Protein AF-A0A8H8P3H0-F1 (afdb_monomer)

Structure (mmCIF, N/CA/C/O backbone):
data_AF-A0A8H8P3H0-F1
#
_entry.id   AF-A0A8H8P3H0-F1
#
loop_
_atom_site.group_PDB
_atom_site.id
_atom_site.type_symbol
_atom_site.label_atom_id
_atom_site.label_alt_id
_atom_site.label_comp_id
_atom_site.label_asym_id
_atom_site.label_entity_id
_atom_site.label_seq_id
_atom_site.pdbx_PDB_ins_code
_atom_site.Cartn_x
_atom_site.Cartn_y
_atom_site.Cartn_z
_atom_site.occupancy
_atom_site.B_iso_or_equiv
_atom_site.auth_seq_id
_atom_site.auth_comp_id
_atom_site.auth_asym_id
_atom_site.auth_atom_id
_atom_site.pdbx_PDB_model_num
ATOM 1 N N . MET A 1 1 ? -19.893 22.336 10.033 1.00 22.44 1 MET A N 1
ATOM 2 C CA . MET A 1 1 ? -19.769 22.029 8.591 1.00 22.44 1 MET A CA 1
ATOM 3 C C . MET A 1 1 ? -18.284 22.068 8.240 1.00 22.44 1 MET A C 1
ATOM 5 O O . MET A 1 1 ? -17.718 23.148 8.145 1.00 22.44 1 MET A O 1
ATOM 9 N N . PHE A 1 2 ? -17.611 20.915 8.215 1.00 26.50 2 PHE A N 1
ATOM 10 C CA . PHE A 1 2 ? -16.165 20.850 7.971 1.00 26.50 2 PHE A CA 1
ATOM 11 C C . PHE A 1 2 ? -15.901 20.843 6.466 1.00 26.50 2 PHE A C 1
ATOM 13 O O . PHE A 1 2 ? -16.478 20.042 5.735 1.00 26.50 2 PHE A O 1
ATOM 20 N N . THR A 1 3 ? -15.059 21.759 5.995 1.00 20.19 3 THR A N 1
ATOM 21 C CA . THR A 1 3 ? -14.706 21.875 4.581 1.00 20.19 3 THR A CA 1
ATOM 22 C C . THR A 1 3 ? -13.539 20.945 4.261 1.00 20.19 3 THR A C 1
ATOM 24 O O . THR A 1 3 ? -12.380 21.210 4.584 1.00 20.19 3 THR A O 1
ATOM 27 N N . TRP A 1 4 ? -13.844 19.827 3.606 1.00 29.47 4 TRP A N 1
ATOM 28 C CA . TRP A 1 4 ? -12.844 18.966 2.985 1.00 29.47 4 TRP A CA 1
ATOM 29 C C . TRP A 1 4 ? -12.226 19.719 1.802 1.00 29.47 4 TRP A C 1
ATOM 31 O O . TRP A 1 4 ? -12.903 20.005 0.817 1.00 29.47 4 TRP A O 1
ATOM 41 N N . ARG A 1 5 ? -10.940 20.085 1.876 1.00 22.70 5 ARG A N 1
ATOM 42 C CA . ARG A 1 5 ? -10.245 20.595 0.686 1.00 22.70 5 ARG A CA 1
ATOM 43 C C . ARG A 1 5 ? -9.915 19.419 -0.222 1.00 22.70 5 ARG A C 1
ATOM 45 O O . ARG A 1 5 ? -8.970 18.681 0.045 1.00 22.70 5 ARG A O 1
ATOM 52 N N . GLN A 1 6 ? -10.641 19.304 -1.329 1.00 27.77 6 GLN A N 1
ATOM 53 C CA . GLN A 1 6 ? -10.188 18.555 -2.493 1.00 27.77 6 GLN A CA 1
ATOM 54 C C . GLN A 1 6 ? -8.904 19.226 -2.998 1.00 27.77 6 GLN A C 1
ATOM 56 O O . GLN A 1 6 ? -8.935 20.263 -3.657 1.00 27.77 6 GLN A O 1
ATOM 61 N N . LYS A 1 7 ? -7.741 18.680 -2.638 1.00 24.42 7 LYS A N 1
ATOM 62 C CA . LYS A 1 7 ? -6.512 19.007 -3.356 1.00 24.42 7 LYS A CA 1
ATOM 63 C C . LYS A 1 7 ? -6.519 18.175 -4.630 1.00 24.42 7 LYS A C 1
ATOM 65 O O . LYS A 1 7 ? -6.178 16.996 -4.601 1.00 24.42 7 LYS A O 1
ATOM 70 N N . GLU A 1 8 ? -6.886 18.791 -5.751 1.00 23.91 8 GLU A N 1
ATOM 71 C CA . GLU A 1 8 ? -6.326 18.354 -7.026 1.00 23.91 8 GLU A CA 1
ATOM 72 C C . GLU A 1 8 ? -4.804 18.406 -6.883 1.00 23.91 8 GLU A C 1
ATOM 74 O O . GLU A 1 8 ? -4.224 19.448 -6.562 1.00 23.91 8 GLU A O 1
ATOM 79 N N . TYR A 1 9 ? -4.147 17.265 -7.063 1.00 29.33 9 TYR A N 1
ATOM 80 C CA . TYR A 1 9 ? -2.696 17.207 -7.110 1.00 29.33 9 TYR A CA 1
ATOM 81 C C . TYR A 1 9 ? -2.210 17.918 -8.380 1.00 29.33 9 TYR A C 1
ATOM 83 O O . TYR A 1 9 ? -1.952 17.293 -9.404 1.00 29.33 9 TYR A O 1
ATOM 91 N N . ARG A 1 10 ? -2.034 19.240 -8.312 1.00 23.86 10 ARG A N 1
ATOM 92 C CA . ARG A 1 10 ? -1.078 19.937 -9.173 1.00 23.86 10 ARG A CA 1
ATOM 93 C C . ARG A 1 10 ? 0.288 19.793 -8.522 1.00 23.86 10 ARG A C 1
ATOM 95 O O . ARG A 1 10 ? 0.616 20.499 -7.572 1.00 23.86 10 ARG A O 1
ATOM 102 N N . PHE A 1 11 ? 1.064 18.824 -8.996 1.00 26.72 11 PHE A N 1
ATOM 103 C CA . PHE A 1 11 ? 2.478 18.738 -8.656 1.00 26.72 11 PHE A CA 1
ATOM 104 C C . PHE A 1 11 ? 3.147 20.024 -9.167 1.00 26.72 11 PHE A C 1
ATOM 106 O O . PHE A 1 11 ? 3.201 20.260 -10.375 1.00 26.72 11 PHE A O 1
ATOM 113 N N . TYR A 1 12 ? 3.578 20.893 -8.251 1.00 25.39 12 TYR A N 1
ATOM 114 C CA . TYR A 1 12 ? 4.357 22.076 -8.599 1.00 25.39 12 TYR A CA 1
ATOM 115 C C . TYR A 1 12 ? 5.725 21.646 -9.141 1.00 25.39 12 TYR A C 1
ATOM 117 O O . TYR A 1 12 ? 6.375 20.733 -8.632 1.00 25.39 12 TYR A O 1
ATOM 125 N N . GLN A 1 13 ? 6.122 22.330 -10.205 1.00 26.75 13 GLN A N 1
ATOM 126 C CA . GLN A 1 13 ? 7.312 22.162 -11.030 1.00 26.75 13 GLN A CA 1
ATOM 127 C C . GLN A 1 13 ? 8.642 22.459 -10.294 1.00 26.75 13 GLN A C 1
ATOM 129 O O . GLN A 1 13 ? 9.381 23.336 -10.727 1.00 26.75 13 GLN A O 1
ATOM 134 N N . SER A 1 14 ? 8.993 21.776 -9.198 1.00 25.92 14 SER A N 1
ATOM 135 C CA . SER A 1 14 ? 10.294 22.019 -8.528 1.00 25.92 14 SER A CA 1
ATOM 136 C C . SER A 1 14 ? 11.359 20.936 -8.727 1.00 25.92 14 SER A C 1
ATOM 138 O O . SER A 1 14 ? 12.481 21.090 -8.253 1.00 25.92 14 SER A O 1
ATOM 140 N N . LEU A 1 15 ? 11.073 19.879 -9.491 1.00 32.34 15 LEU A N 1
ATOM 141 C CA . LEU A 1 15 ? 12.110 18.978 -9.998 1.00 32.34 15 LEU A CA 1
ATOM 142 C C . LEU A 1 15 ? 12.429 19.384 -11.436 1.00 32.34 15 LEU A C 1
ATOM 144 O O . LEU A 1 15 ? 11.715 19.001 -12.363 1.00 32.34 15 LEU A O 1
ATOM 148 N N . GLY A 1 16 ? 13.507 20.153 -11.615 1.00 26.97 16 GLY A N 1
ATOM 149 C CA . GLY A 1 16 ? 14.032 20.647 -12.899 1.00 26.97 16 GLY A CA 1
ATOM 150 C C . GLY A 1 16 ? 14.436 19.575 -13.928 1.00 26.97 16 GLY A C 1
ATOM 151 O O . GLY A 1 16 ? 15.183 19.877 -14.848 1.00 26.97 16 GLY A O 1
ATOM 152 N N . GLY A 1 17 ? 13.947 18.338 -13.792 1.00 29.78 17 GLY A N 1
ATOM 153 C CA . GLY A 1 17 ? 14.076 17.248 -14.762 1.00 29.78 17 GLY A CA 1
ATOM 154 C C . GLY A 1 17 ? 12.745 16.605 -15.187 1.00 29.78 17 GLY A C 1
ATOM 155 O O . GLY A 1 17 ? 12.757 15.702 -16.014 1.00 29.78 17 GLY A O 1
ATOM 156 N N . MET A 1 18 ? 11.588 17.038 -14.660 1.00 32.81 18 MET A N 1
ATOM 157 C CA . MET A 1 18 ? 10.274 16.449 -15.005 1.00 32.81 18 MET A CA 1
ATOM 158 C C . MET A 1 18 ? 9.513 17.192 -16.119 1.00 32.81 18 MET A C 1
ATOM 160 O O . MET A 1 18 ? 8.400 16.794 -16.470 1.00 32.81 18 MET A O 1
ATOM 164 N N . SER A 1 19 ? 10.093 18.241 -16.711 1.00 33.38 19 SER A N 1
ATOM 165 C CA . SER A 1 19 ? 9.508 18.946 -17.865 1.00 33.38 19 SER A CA 1
ATOM 166 C C . SER A 1 19 ? 9.434 18.082 -19.134 1.00 33.38 19 SER A C 1
ATOM 168 O O . SER A 1 19 ? 8.693 18.425 -20.049 1.00 33.38 19 SER A O 1
ATOM 170 N N . ALA A 1 20 ? 10.142 16.947 -19.172 1.00 36.88 20 ALA A N 1
ATOM 171 C CA . ALA A 1 20 ? 10.220 16.051 -20.326 1.00 36.88 20 ALA A CA 1
ATOM 172 C C . ALA A 1 20 ? 9.143 14.944 -20.372 1.00 36.88 20 ALA A C 1
ATOM 174 O O . ALA A 1 20 ? 9.056 14.225 -21.363 1.00 36.88 20 ALA A O 1
ATOM 175 N N . ILE A 1 21 ? 8.316 14.779 -19.330 1.00 39.56 21 ILE A N 1
ATOM 176 C CA . ILE A 1 21 ? 7.288 13.722 -19.296 1.00 39.56 21 ILE A CA 1
ATOM 177 C C . ILE A 1 21 ? 5.948 14.306 -19.752 1.00 39.56 21 ILE A C 1
ATOM 179 O O . ILE A 1 21 ? 5.408 15.223 -19.119 1.00 39.56 21 ILE A O 1
ATOM 183 N N . SER A 1 22 ? 5.398 13.772 -20.847 1.00 36.75 22 SER A N 1
ATOM 184 C CA . SER A 1 22 ? 4.120 14.228 -21.398 1.00 36.75 22 SER A CA 1
ATOM 185 C C . SER A 1 22 ? 2.971 14.034 -20.387 1.00 36.75 22 SER A C 1
ATOM 187 O O . SER A 1 22 ? 3.012 13.118 -19.557 1.00 36.75 22 SER A O 1
ATOM 189 N N . PRO A 1 23 ? 1.906 14.859 -20.430 1.00 40.34 23 PRO A N 1
ATOM 190 C CA . PRO A 1 23 ? 0.723 14.667 -19.585 1.00 40.34 23 PRO A CA 1
ATOM 191 C C . PRO A 1 23 ? 0.115 13.258 -19.694 1.00 40.34 23 PRO A C 1
ATOM 193 O O . PRO A 1 23 ? -0.374 12.727 -18.704 1.00 40.34 23 PRO A O 1
ATOM 196 N N . GLN A 1 24 ? 0.204 12.637 -20.874 1.00 37.22 24 GLN A N 1
ATOM 197 C CA . GLN A 1 24 ? -0.270 11.276 -21.134 1.00 37.22 24 GLN A CA 1
ATOM 198 C C . GLN A 1 24 ? 0.570 10.224 -20.392 1.00 37.22 24 GLN A C 1
ATOM 200 O O . GLN A 1 24 ? 0.011 9.297 -19.814 1.00 37.22 24 GLN A O 1
ATOM 205 N N . MET A 1 25 ? 1.895 10.399 -20.321 1.00 37.72 25 MET A N 1
ATOM 206 C CA . MET A 1 25 ? 2.785 9.509 -19.562 1.00 37.72 25 MET A CA 1
ATOM 207 C C . MET A 1 25 ? 2.620 9.648 -18.042 1.00 37.72 25 MET A C 1
ATOM 209 O O . MET A 1 25 ? 2.796 8.668 -17.321 1.00 37.72 25 MET A O 1
ATOM 213 N N . ARG A 1 26 ? 2.223 10.827 -17.537 1.00 45.78 26 ARG A N 1
ATOM 214 C CA . ARG A 1 26 ? 1.930 11.014 -16.101 1.00 45.78 26 ARG A CA 1
ATOM 215 C C . ARG A 1 26 ? 0.779 10.130 -15.615 1.00 45.78 26 ARG A C 1
ATOM 217 O O . ARG A 1 26 ? 0.859 9.609 -14.509 1.00 45.78 26 ARG A O 1
ATOM 224 N N . ASN A 1 27 ? -0.228 9.899 -16.458 1.00 45.31 27 ASN A N 1
ATOM 225 C CA . ASN A 1 27 ? -1.361 9.024 -16.139 1.00 45.31 27 ASN A CA 1
ATOM 226 C C . ASN A 1 27 ? -1.003 7.525 -16.169 1.00 45.31 27 ASN A C 1
ATOM 228 O O . ASN A 1 27 ? -1.769 6.710 -15.666 1.00 45.31 27 ASN A O 1
ATOM 232 N N . LEU A 1 28 ? 0.152 7.154 -16.737 1.00 44.62 28 LEU A N 1
ATOM 233 C CA . LEU A 1 28 ? 0.642 5.769 -16.787 1.00 44.62 28 LEU A CA 1
ATOM 234 C C . LEU A 1 28 ? 1.540 5.416 -15.587 1.00 44.62 28 LEU A C 1
ATOM 236 O O . LEU A 1 28 ? 1.803 4.241 -15.332 1.00 44.62 28 LEU A O 1
ATOM 240 N N . MET A 1 29 ? 2.007 6.410 -14.822 1.00 53.50 29 MET A N 1
ATOM 241 C CA . MET A 1 29 ? 2.813 6.183 -13.623 1.00 53.50 29 MET A CA 1
ATOM 242 C C . MET A 1 29 ? 1.928 5.958 -12.395 1.00 53.50 29 MET A C 1
ATOM 244 O O . MET A 1 29 ? 1.327 6.888 -11.868 1.00 53.50 29 MET A O 1
ATOM 248 N N . SER A 1 30 ? 1.912 4.733 -11.869 1.00 56.62 30 SER A N 1
ATOM 249 C CA . SER A 1 30 ? 1.152 4.405 -10.652 1.00 56.62 30 SER A CA 1
ATOM 250 C C . SER A 1 30 ? 1.840 4.859 -9.359 1.00 56.62 30 SER A C 1
ATOM 252 O O . SER A 1 30 ? 1.172 5.125 -8.362 1.00 56.62 30 SER A O 1
ATOM 254 N N . MET A 1 31 ? 3.174 4.967 -9.360 1.00 51.59 31 MET A N 1
ATOM 255 C CA . MET A 1 31 ? 3.984 5.164 -8.150 1.00 51.59 31 MET A CA 1
ATOM 256 C C . MET A 1 31 ? 3.618 6.414 -7.319 1.00 51.59 31 MET A C 1
ATOM 258 O O . MET A 1 31 ? 3.502 6.276 -6.101 1.00 51.59 31 MET A O 1
ATOM 262 N N . PRO A 1 32 ? 3.372 7.608 -7.906 1.00 57.66 32 PRO A N 1
ATOM 263 C CA . PRO A 1 32 ? 3.040 8.813 -7.131 1.00 57.66 32 PRO A CA 1
ATOM 264 C C . PRO A 1 32 ? 1.714 8.724 -6.358 1.00 57.66 32 PRO A C 1
ATOM 266 O O . PRO A 1 32 ? 1.518 9.446 -5.379 1.00 57.66 32 PRO A O 1
ATOM 269 N N . TYR A 1 33 ? 0.809 7.840 -6.788 1.00 56.75 33 TYR A N 1
ATOM 270 C CA . TYR A 1 33 ? -0.520 7.663 -6.200 1.00 56.75 33 TYR A CA 1
ATOM 271 C C . TYR A 1 33 ? -0.547 6.616 -5.081 1.00 56.75 33 TYR A C 1
ATOM 273 O O . TYR A 1 33 ? -1.551 6.486 -4.382 1.00 56.75 33 TYR A O 1
ATOM 281 N N . LYS A 1 34 ? 0.550 5.875 -4.875 1.00 64.06 34 LYS A N 1
ATOM 282 C CA . LYS A 1 34 ? 0.613 4.828 -3.853 1.00 64.06 34 LYS A CA 1
ATOM 283 C C . LYS A 1 34 ? 0.730 5.419 -2.443 1.00 64.06 34 LYS A C 1
ATOM 285 O O . LYS A 1 34 ? 1.350 6.462 -2.209 1.00 64.06 34 LYS A O 1
ATOM 290 N N . GLY A 1 35 ? 0.155 4.708 -1.473 1.00 61.47 35 GLY A N 1
ATOM 291 C CA . GLY A 1 35 ? 0.510 4.875 -0.060 1.00 61.47 35 GLY A CA 1
ATOM 292 C C . GLY A 1 35 ? 1.803 4.179 0.324 1.00 61.47 35 GLY A C 1
ATOM 293 O O . GLY A 1 35 ? 2.546 4.712 1.137 1.00 61.47 35 GLY A O 1
ATOM 294 N N . ALA A 1 36 ? 2.057 3.044 -0.333 1.00 76.81 36 ALA A N 1
ATOM 295 C CA . ALA A 1 36 ? 3.227 2.182 -0.218 1.00 76.81 36 ALA A CA 1
ATOM 296 C C . ALA A 1 36 ? 3.588 1.823 1.233 1.00 76.81 36 ALA A C 1
ATOM 298 O O . ALA A 1 36 ? 4.583 2.284 1.789 1.00 76.81 36 ALA A O 1
ATOM 299 N N . HIS A 1 37 ? 2.761 0.965 1.824 1.00 81.06 37 HIS A N 1
ATOM 300 C CA . HIS A 1 37 ? 3.103 0.201 3.020 1.00 81.06 37 HIS A CA 1
ATOM 301 C C . HIS A 1 37 ? 3.410 -1.240 2.608 1.00 81.06 37 HIS A C 1
ATOM 303 O O . HIS A 1 37 ? 2.877 -1.700 1.598 1.00 81.06 37 HIS A O 1
ATOM 309 N N . HIS A 1 38 ? 4.305 -1.910 3.333 1.00 88.06 38 HIS A N 1
ATOM 310 C CA . HIS A 1 38 ? 4.645 -3.300 3.052 1.00 88.06 38 HIS A CA 1
ATOM 311 C C . HIS A 1 38 ? 3.690 -4.232 3.808 1.00 88.06 38 HIS A C 1
ATOM 313 O O . HIS A 1 38 ? 3.765 -4.335 5.032 1.00 88.06 38 HIS A O 1
ATOM 319 N N . VAL A 1 39 ? 2.792 -4.887 3.078 1.00 84.38 39 VAL A N 1
ATOM 320 C CA . VAL A 1 39 ? 1.904 -5.954 3.561 1.00 84.38 39 VAL A CA 1
ATOM 321 C C . VAL A 1 39 ? 1.788 -6.952 2.418 1.00 84.38 39 VAL A C 1
ATOM 323 O O . VAL A 1 39 ? 1.468 -6.548 1.296 1.00 84.38 39 VAL A O 1
ATOM 326 N N . SER A 1 40 ? 2.096 -8.222 2.678 1.00 84.06 40 SER A N 1
ATOM 327 C CA . SER A 1 40 ? 1.921 -9.261 1.666 1.00 84.06 40 SER A CA 1
ATOM 328 C C . SER A 1 40 ? 0.438 -9.593 1.535 1.00 84.06 40 SER A C 1
ATOM 330 O O . SER A 1 40 ? -0.244 -9.821 2.529 1.00 84.06 40 SER A O 1
ATOM 332 N N . LEU A 1 41 ? -0.049 -9.604 0.296 1.00 78.94 41 LEU A N 1
ATOM 333 C CA . LEU A 1 41 ? -1.394 -10.055 -0.079 1.00 78.94 41 LEU A CA 1
ATOM 334 C C . LEU A 1 41 ? -1.296 -11.187 -1.110 1.00 78.94 41 LEU A C 1
ATOM 336 O O . LEU A 1 41 ? -2.159 -11.341 -1.970 1.00 78.94 41 LEU A O 1
ATOM 340 N N . ALA A 1 42 ? -0.196 -11.942 -1.066 1.00 81.19 42 ALA A N 1
ATOM 341 C CA . ALA A 1 42 ? 0.120 -12.977 -2.041 1.00 81.19 42 ALA A CA 1
ATOM 342 C C . ALA A 1 42 ? -0.836 -14.183 -1.982 1.00 81.19 42 ALA A C 1
ATOM 344 O O . ALA A 1 42 ? -0.837 -14.996 -2.907 1.00 81.19 42 ALA A O 1
ATOM 345 N N . GLY A 1 43 ? -1.644 -14.312 -0.920 1.00 81.06 43 GLY A N 1
ATOM 346 C CA . GLY A 1 43 ? -2.471 -15.498 -0.690 1.00 81.06 43 GLY A CA 1
ATOM 347 C C . GLY A 1 43 ? -1.603 -16.750 -0.796 1.00 81.06 43 GLY A C 1
ATOM 348 O O . GLY A 1 43 ? -0.494 -16.757 -0.277 1.00 81.06 43 GLY A O 1
ATOM 349 N N . GLY A 1 44 ? -2.034 -17.753 -1.559 1.00 80.56 44 GLY A N 1
ATOM 350 C CA . GLY A 1 44 ? -1.254 -18.974 -1.798 1.00 80.56 44 GLY A CA 1
ATOM 351 C C . GLY A 1 44 ? -0.096 -18.874 -2.812 1.00 80.56 44 GLY A C 1
ATOM 352 O O . GLY A 1 44 ? 0.531 -19.896 -3.090 1.00 80.56 44 GLY A O 1
ATOM 353 N N . ASP A 1 45 ? 0.203 -17.708 -3.405 1.00 87.62 45 ASP A N 1
ATOM 354 C CA . ASP A 1 45 ? 1.319 -17.565 -4.359 1.00 87.62 45 ASP A CA 1
ATOM 355 C C . ASP A 1 45 ? 2.673 -17.545 -3.631 1.00 87.62 45 ASP A C 1
ATOM 357 O O . ASP A 1 45 ? 3.197 -16.501 -3.235 1.00 87.62 45 ASP A O 1
ATOM 361 N N . MET A 1 46 ? 3.282 -18.726 -3.512 1.00 88.44 46 MET A N 1
ATOM 362 C CA . MET A 1 46 ? 4.578 -18.919 -2.852 1.00 88.44 46 MET A CA 1
ATOM 363 C C . MET A 1 46 ? 5.720 -18.107 -3.480 1.00 88.44 46 MET A C 1
ATOM 365 O O . MET A 1 46 ? 6.669 -17.735 -2.787 1.00 88.44 46 MET A O 1
ATOM 369 N N . ARG A 1 47 ? 5.657 -17.820 -4.787 1.00 92.38 47 ARG A N 1
ATOM 370 C CA . ARG A 1 47 ? 6.688 -17.027 -5.467 1.00 92.38 47 ARG A CA 1
ATOM 371 C C . ARG A 1 47 ? 6.578 -15.566 -5.048 1.00 92.38 47 ARG A C 1
ATOM 373 O O . ARG A 1 47 ? 7.595 -14.955 -4.721 1.00 92.38 47 ARG A O 1
ATOM 380 N N . GLN A 1 48 ? 5.363 -15.017 -5.041 1.00 89.00 48 GLN A N 1
ATOM 381 C CA . GLN A 1 48 ? 5.125 -13.649 -4.584 1.00 89.00 48 GLN A CA 1
ATOM 382 C C . GLN A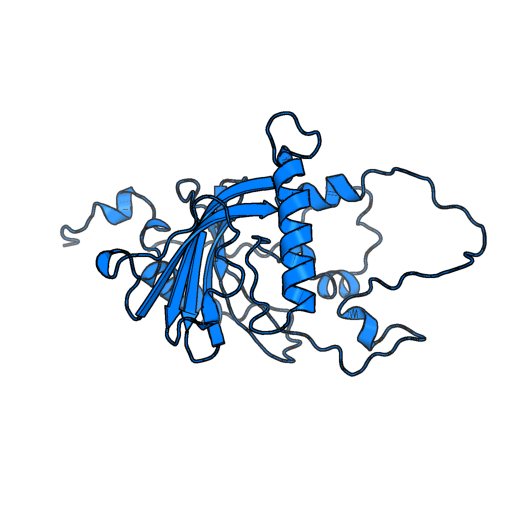 1 48 ? 5.433 -13.498 -3.090 1.00 89.00 48 GLN A C 1
ATOM 384 O O . GLN A 1 48 ? 6.129 -12.555 -2.726 1.00 89.00 48 GLN A O 1
ATOM 389 N N . GLN A 1 49 ? 5.041 -14.462 -2.250 1.00 88.31 49 GLN A N 1
ATOM 390 C CA . GLN A 1 49 ? 5.410 -14.477 -0.829 1.00 88.31 49 GLN A CA 1
ATOM 391 C C . GLN A 1 49 ? 6.932 -14.433 -0.619 1.00 88.31 49 GLN A C 1
ATOM 393 O O . GLN A 1 49 ? 7.425 -13.675 0.216 1.00 88.31 49 GLN A O 1
ATOM 398 N N . GLY A 1 50 ? 7.695 -15.223 -1.387 1.00 91.06 50 GLY A N 1
ATOM 399 C CA . GLY A 1 50 ? 9.157 -15.221 -1.317 1.00 91.06 50 GLY A CA 1
ATOM 400 C C . GLY A 1 50 ? 9.760 -13.858 -1.670 1.00 91.06 50 GLY A C 1
ATOM 401 O O . GLY A 1 50 ? 10.635 -13.365 -0.957 1.00 91.06 50 GLY A O 1
ATOM 402 N N . MET A 1 51 ? 9.256 -13.218 -2.731 1.00 93.25 51 MET A N 1
ATOM 403 C CA . MET A 1 51 ? 9.684 -11.869 -3.123 1.00 93.25 51 MET A CA 1
ATOM 404 C C . MET A 1 51 ? 9.304 -10.812 -2.082 1.00 93.25 51 MET A C 1
ATOM 406 O O . MET A 1 51 ? 10.123 -9.940 -1.784 1.00 93.25 51 MET A O 1
ATOM 410 N N . ASP A 1 52 ? 8.098 -10.886 -1.517 1.00 92.12 52 ASP A N 1
ATOM 411 C CA . ASP A 1 52 ? 7.628 -9.962 -0.482 1.00 92.12 52 ASP A CA 1
ATOM 412 C C . ASP A 1 52 ? 8.507 -10.067 0.767 1.00 92.12 52 ASP A C 1
ATOM 414 O O . ASP A 1 52 ? 9.024 -9.055 1.239 1.00 92.12 52 ASP A O 1
ATOM 418 N N . ARG A 1 53 ? 8.776 -11.291 1.239 1.00 91.31 53 ARG A N 1
ATOM 419 C CA . ARG A 1 53 ? 9.628 -11.543 2.407 1.00 91.31 53 ARG A CA 1
ATOM 420 C C . ARG A 1 53 ? 11.040 -10.998 2.222 1.00 91.31 53 ARG A C 1
ATOM 422 O O . ARG A 1 53 ? 11.561 -10.326 3.113 1.00 91.31 53 ARG A O 1
ATOM 429 N N . GLU A 1 54 ? 11.654 -11.260 1.072 1.00 94.19 54 GLU A N 1
ATOM 430 C CA . GLU A 1 54 ? 13.020 -10.803 0.814 1.00 94.19 54 GLU A CA 1
ATOM 431 C C . GLU A 1 54 ? 13.076 -9.279 0.646 1.00 94.19 54 GLU A C 1
ATOM 433 O O . GLU A 1 54 ? 13.964 -8.615 1.184 1.00 94.19 54 GLU A O 1
ATOM 438 N N . THR A 1 55 ? 12.063 -8.697 -0.006 1.00 94.06 55 THR A N 1
ATOM 439 C CA . THR A 1 55 ? 11.904 -7.240 -0.105 1.00 94.06 55 THR A CA 1
ATOM 440 C C . THR A 1 55 ? 11.754 -6.608 1.275 1.00 94.06 55 THR A C 1
ATOM 442 O O . THR A 1 55 ? 12.409 -5.602 1.560 1.00 94.06 55 THR A O 1
ATOM 445 N N . PHE A 1 56 ? 10.921 -7.190 2.143 1.00 94.81 56 PHE A N 1
ATOM 446 C CA . PHE A 1 56 ? 10.730 -6.710 3.506 1.00 94.81 56 PHE A CA 1
ATOM 447 C C . PHE A 1 56 ? 12.038 -6.727 4.281 1.00 94.81 56 PHE A C 1
ATOM 449 O O . PHE A 1 56 ? 12.399 -5.707 4.854 1.00 94.81 56 PHE A O 1
ATOM 456 N N . LYS A 1 57 ? 12.768 -7.847 4.255 1.00 95.00 57 LYS A N 1
ATOM 457 C CA . LYS A 1 57 ? 14.049 -7.995 4.950 1.00 95.00 57 LYS A CA 1
ATOM 458 C C . LYS A 1 57 ? 15.033 -6.892 4.554 1.00 95.00 57 LYS A C 1
ATOM 460 O O . LYS A 1 57 ? 15.513 -6.161 5.418 1.00 95.00 57 LYS A O 1
ATOM 465 N N . VAL A 1 58 ? 15.264 -6.715 3.250 1.00 95.62 58 VAL A N 1
ATOM 466 C CA . VAL A 1 58 ? 16.184 -5.689 2.732 1.00 95.62 58 VAL A CA 1
ATOM 467 C C . VAL A 1 58 ? 15.729 -4.289 3.142 1.00 95.62 58 VAL A C 1
ATOM 469 O O . VAL A 1 58 ? 16.516 -3.496 3.654 1.00 95.62 58 VAL A O 1
ATOM 472 N N . MET A 1 59 ? 14.453 -3.959 2.945 1.00 95.69 59 MET A N 1
ATOM 473 C CA . MET A 1 59 ? 13.952 -2.627 3.279 1.00 95.69 59 MET A CA 1
ATOM 474 C C . MET A 1 59 ? 13.902 -2.373 4.794 1.00 95.69 59 MET A C 1
ATOM 476 O O . MET A 1 59 ? 14.072 -1.233 5.231 1.00 95.69 59 MET A O 1
ATOM 480 N N . TRP A 1 60 ? 13.689 -3.411 5.604 1.00 96.19 60 TRP A N 1
ATOM 481 C CA . TRP A 1 60 ? 13.745 -3.326 7.057 1.00 96.19 60 TRP A CA 1
ATOM 482 C C . TRP A 1 60 ? 15.160 -2.964 7.502 1.00 96.19 60 TRP A C 1
ATOM 484 O O . TRP A 1 60 ? 15.319 -1.970 8.208 1.00 96.19 60 TRP A O 1
ATOM 494 N N . GLU A 1 61 ? 16.186 -3.656 7.005 1.00 96.44 61 GLU A N 1
ATOM 495 C CA . GLU A 1 61 ? 17.599 -3.318 7.245 1.00 96.44 61 GLU A CA 1
ATOM 496 C C . GLU A 1 61 ? 17.940 -1.892 6.769 1.00 96.44 61 GLU A C 1
ATOM 498 O O . GLU A 1 61 ? 18.576 -1.117 7.484 1.00 96.44 61 GLU A O 1
ATOM 503 N N . MET A 1 62 ? 17.448 -1.487 5.592 1.00 96.19 62 MET A N 1
ATOM 504 C CA . MET A 1 62 ? 17.614 -0.121 5.071 1.00 96.19 62 MET A CA 1
ATOM 505 C C . MET A 1 62 ? 16.924 0.959 5.922 1.00 96.19 62 MET A C 1
ATOM 507 O O . MET A 1 62 ? 17.253 2.141 5.805 1.00 96.19 62 MET A O 1
ATOM 511 N N . SER A 1 63 ? 15.951 0.574 6.747 1.00 96.12 63 SER A N 1
ATOM 512 C CA . SER A 1 63 ? 15.221 1.480 7.638 1.00 96.12 63 SER A CA 1
ATOM 513 C C . SER A 1 63 ? 15.833 1.611 9.035 1.00 96.12 63 SER A C 1
ATOM 515 O O . SER A 1 63 ? 15.293 2.368 9.840 1.00 96.12 63 SER A O 1
ATOM 517 N N . GLU A 1 64 ? 16.916 0.885 9.339 1.00 96.62 64 GLU A N 1
ATOM 518 C CA . GLU A 1 64 ? 17.609 0.994 10.628 1.00 96.62 64 GLU A CA 1
ATOM 519 C C . GLU A 1 64 ? 18.171 2.410 10.860 1.00 96.62 64 GLU A C 1
ATOM 521 O O . GLU A 1 64 ? 18.575 3.080 9.897 1.00 96.62 64 GLU A O 1
ATOM 526 N N . PRO A 1 65 ? 18.248 2.869 12.125 1.00 95.12 65 PRO A N 1
ATOM 527 C CA . PRO A 1 65 ? 18.869 4.142 12.464 1.00 95.12 65 PRO A CA 1
ATOM 528 C C . PRO A 1 65 ? 20.286 4.261 11.897 1.00 95.12 65 PRO A C 1
ATOM 530 O O . PRO A 1 65 ? 21.089 3.331 11.993 1.00 95.12 65 PRO A O 1
ATOM 533 N N . ASN A 1 66 ? 20.615 5.437 11.363 1.00 93.81 66 ASN A N 1
ATOM 534 C CA . ASN A 1 66 ? 21.895 5.773 10.729 1.00 93.81 66 ASN A CA 1
ATOM 535 C C . ASN A 1 66 ? 22.147 5.115 9.361 1.00 93.81 66 ASN A C 1
ATOM 537 O O . ASN A 1 66 ? 23.206 5.335 8.767 1.00 93.81 66 ASN A O 1
ATOM 541 N N . ASN A 1 67 ? 21.198 4.354 8.809 1.00 96.00 67 ASN A N 1
ATOM 542 C CA . ASN A 1 67 ? 21.307 3.895 7.428 1.00 96.00 67 ASN A CA 1
ATOM 543 C C . ASN A 1 67 ? 21.155 5.091 6.457 1.00 96.00 67 ASN A C 1
ATOM 545 O O . ASN A 1 67 ? 20.247 5.908 6.632 1.00 96.00 67 ASN A O 1
ATOM 549 N N . PRO A 1 68 ? 21.951 5.206 5.373 1.00 94.31 68 PRO A N 1
ATOM 550 C CA . PRO A 1 68 ? 21.782 6.276 4.380 1.00 94.31 68 PRO A CA 1
ATOM 551 C C . PRO A 1 68 ? 20.371 6.362 3.773 1.00 94.31 68 PRO A C 1
ATOM 553 O O . PRO A 1 68 ? 19.956 7.420 3.287 1.00 94.31 68 PRO A O 1
ATOM 556 N N . ALA A 1 69 ? 19.638 5.247 3.773 1.00 94.62 69 ALA A N 1
ATOM 557 C CA . ALA A 1 69 ? 18.277 5.150 3.276 1.00 94.62 69 ALA A CA 1
ATOM 558 C C . ALA A 1 69 ? 17.201 5.360 4.356 1.00 94.62 69 ALA A C 1
ATOM 560 O O . ALA A 1 69 ? 16.032 5.420 3.988 1.00 94.62 69 ALA A O 1
ATOM 561 N N . GLU A 1 70 ? 17.550 5.532 5.638 1.00 94.38 70 GLU A N 1
ATOM 562 C CA . GLU A 1 70 ? 16.614 5.556 6.780 1.00 94.38 70 GLU A CA 1
ATOM 563 C C . GLU A 1 70 ? 15.405 6.476 6.530 1.00 94.38 70 GLU A C 1
ATOM 565 O O . GLU A 1 70 ? 14.244 6.090 6.685 1.00 94.38 70 GLU A O 1
ATOM 570 N N . ARG A 1 71 ? 15.658 7.696 6.034 1.00 92.38 71 ARG A N 1
ATOM 571 C CA . ARG A 1 71 ? 14.620 8.705 5.733 1.00 92.38 71 ARG A CA 1
ATOM 572 C C . ARG A 1 71 ? 13.579 8.257 4.698 1.00 92.38 71 ARG A C 1
ATOM 574 O O . ARG A 1 71 ? 12.496 8.848 4.608 1.00 92.38 71 ARG A O 1
ATOM 581 N N . CYS A 1 72 ? 13.902 7.247 3.897 1.00 92.75 72 CYS A N 1
ATOM 582 C CA . CYS A 1 72 ? 13.017 6.676 2.891 1.00 92.75 72 CYS A CA 1
ATOM 583 C C . CYS A 1 72 ? 11.927 5.795 3.495 1.00 92.75 72 CYS A C 1
ATOM 585 O O . CYS A 1 72 ? 10.963 5.485 2.800 1.00 92.75 72 CYS A O 1
ATOM 587 N N . PHE A 1 73 ? 12.054 5.429 4.770 1.00 94.38 73 PHE A N 1
ATOM 588 C CA . PHE A 1 73 ? 11.163 4.490 5.429 1.00 94.38 73 PHE A CA 1
ATOM 589 C C . PHE A 1 73 ? 10.505 5.110 6.658 1.00 94.38 73 PHE A C 1
ATOM 591 O O . PHE A 1 73 ? 10.986 6.087 7.233 1.00 94.38 73 PHE A O 1
ATOM 598 N N . MET A 1 74 ? 9.376 4.552 7.070 1.00 94.00 74 MET A N 1
ATOM 599 C CA . MET A 1 74 ? 8.787 4.751 8.391 1.00 94.00 74 MET A CA 1
ATOM 600 C C . MET A 1 74 ? 8.461 3.385 8.966 1.00 94.00 74 MET A C 1
ATOM 602 O O . MET A 1 74 ? 7.625 2.697 8.384 1.00 94.00 74 MET A O 1
ATOM 606 N N . ARG A 1 75 ? 9.073 3.020 10.094 1.00 95.12 75 ARG A N 1
ATOM 607 C CA . ARG A 1 75 ? 8.615 1.883 10.898 1.00 95.12 75 ARG A CA 1
ATOM 608 C C . ARG A 1 75 ? 7.358 2.294 11.653 1.00 95.12 75 ARG A C 1
ATOM 610 O O . ARG A 1 75 ? 7.336 3.370 12.253 1.00 95.12 75 ARG A O 1
ATOM 617 N N . ILE A 1 76 ? 6.299 1.501 11.557 1.00 95.31 76 ILE A N 1
ATOM 618 C CA . ILE A 1 76 ? 4.990 1.866 12.095 1.00 95.31 76 ILE A CA 1
ATOM 619 C C . ILE A 1 76 ? 4.173 0.624 12.472 1.00 95.31 76 ILE A C 1
ATOM 621 O O . ILE A 1 76 ? 4.246 -0.372 11.747 1.00 95.31 76 ILE A O 1
ATOM 625 N N . PRO A 1 77 ? 3.356 0.689 13.540 1.00 97.31 77 PRO A N 1
ATOM 626 C CA . PRO A 1 77 ? 2.368 -0.344 13.814 1.00 97.31 77 PRO A CA 1
ATOM 627 C C . PRO A 1 77 ? 1.293 -0.390 12.725 1.00 97.31 77 PRO A C 1
ATOM 629 O O . PRO A 1 77 ? 0.814 0.644 12.236 1.00 97.31 77 PRO A O 1
ATOM 632 N N . GLN A 1 78 ? 0.902 -1.608 12.376 1.00 97.00 78 GLN A N 1
ATOM 633 C CA . GLN A 1 78 ? -0.121 -1.952 11.402 1.00 97.00 78 GLN A CA 1
ATOM 634 C C . GLN A 1 78 ? -1.125 -2.911 12.045 1.00 97.00 78 GLN A C 1
ATOM 636 O O . GLN A 1 78 ? -0.750 -3.798 12.811 1.00 97.00 78 GLN A O 1
ATOM 641 N N . GLN A 1 79 ? -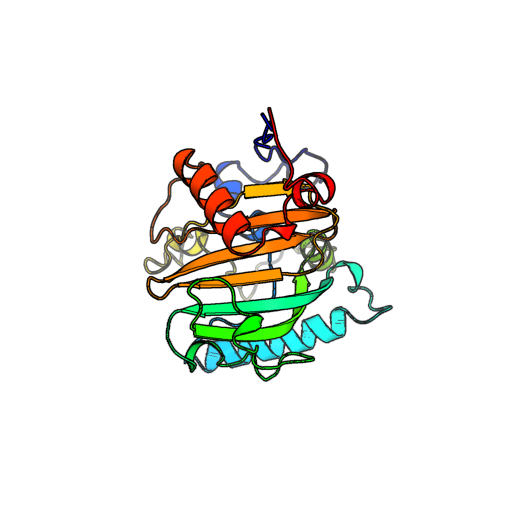2.400 -2.716 11.723 1.00 96.12 79 GLN A N 1
ATOM 642 C CA . GLN A 1 79 ? -3.478 -3.643 12.044 1.00 96.12 79 GLN A CA 1
ATOM 643 C C . GLN A 1 79 ? -4.190 -4.051 10.758 1.00 96.12 79 GLN A C 1
ATOM 645 O O . GLN A 1 79 ? -4.673 -3.190 10.022 1.00 96.12 79 GLN A O 1
ATOM 650 N N . GLU A 1 80 ? -4.288 -5.348 10.517 1.00 94.38 80 GLU A N 1
ATOM 651 C CA . GLU A 1 80 ? -5.052 -5.931 9.418 1.00 94.38 80 GLU A CA 1
ATOM 652 C C . GLU A 1 80 ? -6.284 -6.621 10.008 1.00 94.38 80 GLU A C 1
ATOM 654 O O . GLU A 1 80 ? -6.154 -7.488 10.866 1.00 94.38 80 GLU A O 1
ATOM 659 N N . HIS A 1 81 ? -7.473 -6.192 9.594 1.00 94.12 81 HIS A N 1
ATOM 660 C CA . HIS A 1 81 ? -8.768 -6.715 10.027 1.00 94.12 81 HIS A CA 1
ATOM 661 C C . HIS A 1 81 ? -9.394 -7.477 8.865 1.00 94.12 81 HIS A C 1
ATOM 663 O O . HIS A 1 81 ? -9.448 -6.951 7.753 1.00 94.12 81 HIS A O 1
ATOM 669 N N . PHE A 1 82 ? -9.895 -8.678 9.112 1.00 92.12 82 PHE A N 1
ATOM 670 C CA . PHE A 1 82 ? -10.408 -9.560 8.071 1.00 92.12 82 PHE A CA 1
ATOM 671 C C . PHE A 1 82 ? -11.865 -9.935 8.342 1.00 92.12 82 PHE A C 1
ATOM 673 O O . PHE A 1 82 ? -12.259 -10.204 9.480 1.00 92.12 82 PHE A O 1
ATOM 680 N N . CYS A 1 83 ? -12.655 -9.943 7.272 1.00 89.88 83 CYS A N 1
ATOM 681 C CA . CYS A 1 83 ? -13.977 -10.549 7.223 1.00 89.88 83 CYS A CA 1
ATOM 682 C C . CYS A 1 83 ? -13.888 -11.757 6.284 1.00 89.88 83 CYS A C 1
ATOM 684 O O . CYS A 1 83 ? -13.857 -11.594 5.065 1.00 89.88 83 CYS A O 1
ATOM 686 N N . GLY A 1 84 ? -13.835 -12.961 6.844 1.00 73.88 84 GLY A N 1
ATOM 687 C CA . GLY A 1 84 ? -13.727 -14.211 6.105 1.00 73.88 84 GLY A CA 1
ATOM 688 C C . GLY A 1 84 ? -12.324 -14.822 6.133 1.00 73.88 84 GLY A C 1
ATOM 689 O O . GLY A 1 84 ? -11.456 -14.476 5.340 1.00 73.88 84 GLY A O 1
ATOM 690 N N . THR A 1 85 ? -12.182 -15.855 6.968 1.00 66.81 85 THR A N 1
ATOM 691 C CA . THR A 1 85 ? -11.106 -16.873 7.020 1.00 66.81 85 THR A CA 1
ATOM 692 C C . THR A 1 85 ? -9.693 -16.428 7.444 1.00 66.81 85 THR A C 1
ATOM 694 O O . THR A 1 85 ? -9.206 -15.348 7.129 1.00 66.81 85 THR A O 1
ATOM 697 N N . LYS A 1 86 ? -8.978 -17.350 8.115 1.00 61.78 86 LYS A N 1
ATOM 698 C CA . LYS A 1 86 ? -7.581 -17.188 8.570 1.00 61.78 86 LYS A CA 1
ATOM 699 C C . LYS A 1 86 ? -6.530 -17.255 7.451 1.00 61.78 86 LYS A C 1
ATOM 701 O O . LYS A 1 86 ? -5.364 -16.962 7.705 1.00 61.78 86 LYS A O 1
ATOM 706 N N . GLU A 1 87 ? -6.903 -17.636 6.228 1.00 65.62 87 GLU A N 1
ATOM 707 C CA . GLU A 1 87 ? -5.986 -17.682 5.073 1.00 65.62 87 GLU A CA 1
ATOM 708 C C . GLU A 1 87 ? -5.374 -16.307 4.778 1.00 65.62 87 GLU A C 1
ATOM 710 O O . GLU A 1 87 ? -4.262 -16.211 4.263 1.00 65.62 87 GLU A O 1
ATOM 715 N N . ALA A 1 88 ? -6.046 -15.242 5.211 1.00 67.19 88 ALA A N 1
ATOM 716 C CA . ALA A 1 88 ? -5.576 -13.875 5.081 1.00 67.19 88 ALA A CA 1
ATOM 717 C C . ALA A 1 88 ? -4.333 -13.535 5.937 1.00 67.19 88 ALA A C 1
ATOM 719 O O . ALA A 1 88 ? -3.690 -12.516 5.692 1.00 67.19 88 ALA A O 1
ATOM 720 N N . TYR A 1 89 ? -3.946 -14.383 6.902 1.00 71.88 89 TYR A N 1
ATOM 721 C CA . TYR A 1 89 ? -2.710 -14.204 7.680 1.00 71.88 89 TYR A CA 1
ATOM 722 C C . TYR A 1 89 ? -1.443 -14.707 6.982 1.00 71.88 89 TYR A C 1
ATOM 724 O O . TYR A 1 89 ? -0.345 -14.495 7.503 1.00 71.88 89 TYR A O 1
ATOM 732 N N . GLN A 1 90 ? -1.564 -15.407 5.851 1.00 76.81 90 GLN A N 1
ATOM 733 C CA . GLN A 1 90 ? -0.423 -16.048 5.198 1.00 76.81 90 GLN A CA 1
ATOM 734 C C . GLN A 1 90 ? 0.680 -15.030 4.872 1.00 76.81 90 GLN A C 1
ATOM 736 O O . GLN A 1 90 ? 0.478 -14.093 4.104 1.00 76.81 90 GLN A O 1
ATOM 741 N N . GLY A 1 91 ? 1.860 -15.226 5.469 1.00 79.88 91 GLY A N 1
ATOM 742 C CA . GLY A 1 91 ? 3.029 -14.371 5.266 1.00 79.88 91 GLY A CA 1
ATOM 743 C C . GLY A 1 91 ? 3.108 -13.145 6.180 1.00 79.88 91 GLY A C 1
ATOM 744 O O . GLY A 1 91 ? 4.054 -12.371 6.048 1.00 79.88 91 GLY A O 1
ATOM 745 N N . LEU A 1 92 ? 2.163 -12.954 7.109 1.00 87.31 92 LEU A N 1
ATOM 746 C CA . LEU A 1 92 ? 2.228 -11.879 8.109 1.00 87.31 92 LEU A CA 1
ATOM 747 C C . LEU A 1 92 ? 2.925 -12.310 9.406 1.00 87.31 92 LEU A C 1
ATOM 749 O O . LEU A 1 92 ? 3.421 -11.463 10.142 1.00 87.31 92 LEU A O 1
ATOM 753 N N . ASP A 1 93 ? 3.020 -13.611 9.668 1.00 87.50 93 ASP A N 1
ATOM 754 C CA . ASP A 1 93 ? 3.640 -14.208 10.858 1.00 87.50 93 ASP A CA 1
ATOM 755 C C . ASP A 1 93 ? 5.143 -13.911 10.987 1.00 87.50 93 ASP A C 1
ATOM 757 O O . ASP A 1 93 ? 5.696 -13.900 12.086 1.00 87.50 93 ASP A O 1
ATOM 761 N N . VAL A 1 94 ? 5.802 -13.612 9.866 1.00 89.25 94 VAL A N 1
ATOM 762 C CA . VAL A 1 94 ? 7.216 -13.211 9.820 1.00 89.25 94 VAL A CA 1
ATOM 763 C C . VAL A 1 94 ? 7.442 -11.733 10.150 1.00 89.25 94 VAL A C 1
ATOM 765 O O . VAL A 1 94 ? 8.592 -11.291 10.231 1.00 89.25 94 VAL A O 1
ATOM 768 N N . MET A 1 95 ? 6.371 -10.952 10.300 1.00 94.94 95 MET A N 1
ATOM 769 C CA . MET A 1 95 ? 6.470 -9.522 10.561 1.00 94.94 95 MET A CA 1
ATOM 770 C C . MET A 1 95 ? 6.893 -9.262 12.020 1.00 94.94 95 MET A C 1
ATOM 772 O O . MET A 1 95 ? 6.477 -9.981 12.932 1.00 94.94 95 MET A O 1
ATOM 776 N N . PRO A 1 96 ? 7.707 -8.226 12.289 1.00 96.44 96 PRO A N 1
ATOM 777 C CA . PRO A 1 96 ? 8.119 -7.873 13.643 1.00 96.44 96 PRO A CA 1
ATOM 778 C C . PRO A 1 96 ? 6.923 -7.616 14.564 1.00 96.44 96 PRO A C 1
ATOM 780 O O . PRO A 1 96 ? 5.988 -6.915 14.185 1.00 96.44 96 PRO A O 1
ATOM 783 N N . GLU A 1 97 ? 6.976 -8.146 15.788 1.00 96.56 97 GLU A N 1
ATOM 784 C CA . GLU A 1 97 ? 5.902 -8.026 16.793 1.00 96.56 97 GLU A CA 1
ATOM 785 C C . GLU A 1 97 ? 4.535 -8.556 16.323 1.00 96.56 97 GLU A C 1
ATOM 787 O O . GLU A 1 97 ? 3.494 -8.108 16.806 1.00 96.56 97 GLU A O 1
ATOM 792 N N . PHE A 1 98 ? 4.529 -9.516 15.391 1.00 96.25 98 PHE A N 1
ATOM 793 C CA . PHE A 1 98 ? 3.300 -10.162 14.952 1.00 96.25 98 PHE A CA 1
ATOM 794 C C . PHE A 1 98 ? 2.542 -10.811 16.113 1.00 96.25 98 PHE A C 1
ATOM 796 O O . PHE A 1 98 ? 3.105 -11.541 16.934 1.00 96.25 98 PHE A O 1
ATOM 803 N N . ARG A 1 99 ? 1.229 -10.583 16.132 1.00 95.69 99 ARG A N 1
ATOM 804 C CA . ARG A 1 99 ? 0.270 -11.284 16.983 1.00 95.69 99 ARG A CA 1
ATOM 805 C C . ARG A 1 99 ? -1.114 -11.305 16.346 1.00 95.69 99 ARG A C 1
ATOM 807 O O . ARG A 1 99 ? -1.519 -10.341 15.694 1.00 95.69 99 ARG A O 1
ATOM 814 N N . GLU A 1 100 ? -1.873 -12.360 16.627 1.00 94.50 100 GLU A N 1
ATOM 815 C CA . GLU A 1 100 ? -3.321 -12.345 16.410 1.00 94.50 100 GLU A CA 1
ATOM 816 C C . GLU A 1 100 ? -3.973 -11.339 17.383 1.00 94.50 100 GLU A C 1
ATOM 818 O O . GLU A 1 100 ? -3.567 -11.192 18.543 1.00 94.50 100 GLU A O 1
ATOM 823 N N . MET A 1 101 ? -4.958 -10.593 16.893 1.00 95.00 101 MET A N 1
ATOM 824 C CA . MET A 1 101 ? -5.726 -9.629 17.674 1.00 95.00 101 MET A CA 1
ATOM 825 C C . MET A 1 101 ? -6.860 -10.332 18.415 1.00 95.00 101 MET A C 1
ATOM 827 O O . MET A 1 101 ? -7.463 -11.277 17.909 1.00 95.00 101 MET A O 1
ATOM 831 N N . ARG A 1 102 ? -7.175 -9.852 19.620 1.00 95.12 102 ARG A N 1
ATOM 832 C CA . ARG A 1 102 ? -8.343 -10.329 20.369 1.00 95.12 102 ARG A CA 1
ATOM 833 C C . ARG A 1 102 ? -9.626 -9.745 19.790 1.00 95.12 102 ARG A C 1
ATOM 835 O O . ARG A 1 102 ? -9.592 -8.688 19.161 1.00 95.12 102 ARG A O 1
ATOM 842 N N . GLN A 1 103 ? -10.760 -10.385 20.072 1.00 92.31 103 GLN A N 1
ATOM 843 C CA . GLN A 1 103 ? -12.064 -9.974 19.547 1.00 92.31 103 GLN A CA 1
ATOM 844 C C . GLN A 1 103 ? -12.404 -8.518 19.905 1.00 92.31 103 GLN A C 1
ATOM 846 O O . GLN A 1 103 ? -12.989 -7.807 19.094 1.00 92.31 103 GLN A O 1
ATOM 851 N N . GLU A 1 104 ? -12.006 -8.056 21.093 1.00 94.56 104 GLU A N 1
ATOM 852 C CA . GLU A 1 104 ? -12.250 -6.676 21.550 1.00 94.56 104 GLU A CA 1
ATOM 853 C C . GLU A 1 104 ? -11.451 -5.617 20.774 1.00 94.56 104 GLU A C 1
ATOM 855 O O . GLU A 1 104 ? -11.789 -4.435 20.808 1.00 94.56 104 GLU A O 1
ATOM 860 N N . GLU A 1 105 ? -10.363 -6.020 20.113 1.00 94.44 105 GLU A N 1
ATOM 861 C CA . GLU A 1 105 ? -9.508 -5.127 19.329 1.00 94.44 105 GLU A CA 1
ATOM 862 C C . GLU A 1 105 ? -9.980 -5.002 17.872 1.00 94.44 105 GLU A C 1
ATOM 864 O O . GLU A 1 105 ? -9.498 -4.127 17.147 1.00 94.44 105 GLU A O 1
ATOM 869 N N . LEU A 1 106 ? -10.883 -5.884 17.431 1.00 94.38 106 LEU A N 1
ATOM 870 C CA . LEU A 1 106 ? -11.360 -5.943 16.055 1.00 94.38 106 LEU A CA 1
ATOM 871 C C . LEU A 1 106 ? -12.331 -4.803 15.741 1.00 94.38 106 LEU A C 1
ATOM 873 O O . LEU A 1 106 ? -13.153 -4.384 16.557 1.00 94.38 106 LEU A O 1
ATOM 877 N N . THR A 1 107 ? -12.247 -4.308 14.510 1.00 92.25 107 THR A N 1
ATOM 878 C CA . THR A 1 107 ? -13.217 -3.349 13.978 1.00 92.25 107 THR A CA 1
ATOM 879 C C . THR A 1 107 ? -14.560 -4.027 13.730 1.00 92.25 107 THR A C 1
ATOM 881 O O . THR A 1 107 ? -14.642 -5.237 13.514 1.00 92.25 107 THR A O 1
ATOM 884 N N . GLN A 1 108 ? -15.638 -3.242 13.745 1.00 88.62 108 GLN A N 1
ATOM 885 C CA . GLN A 1 108 ? -16.981 -3.778 13.553 1.00 88.62 108 GLN A CA 1
ATOM 886 C C . GLN A 1 108 ? -17.088 -4.584 12.245 1.00 88.62 108 GLN A C 1
ATOM 888 O O . GLN A 1 108 ? -16.767 -4.098 11.155 1.00 88.62 108 GLN A O 1
ATOM 893 N N . GLY A 1 109 ? -17.585 -5.814 12.377 1.00 88.00 109 GLY A N 1
ATOM 894 C CA . GLY A 1 109 ? -17.790 -6.755 11.279 1.00 88.00 109 GLY A CA 1
ATOM 895 C C . GLY A 1 109 ? -16.591 -7.651 10.968 1.00 88.00 109 GLY A C 1
ATOM 896 O O . GLY A 1 109 ? -16.789 -8.631 10.264 1.00 88.00 109 GLY A O 1
ATOM 897 N N . ALA A 1 110 ? -15.396 -7.362 11.494 1.00 92.06 110 ALA A N 1
ATOM 898 C CA . ALA A 1 110 ? -14.254 -8.260 11.350 1.00 92.06 110 ALA A CA 1
ATOM 899 C C . ALA A 1 110 ? -14.383 -9.468 12.293 1.00 92.06 110 ALA A C 1
ATOM 901 O O . ALA A 1 110 ? -14.778 -9.328 13.454 1.00 92.06 110 ALA A O 1
ATOM 902 N N . ASP A 1 111 ? -14.039 -10.650 11.787 1.00 92.12 111 ASP A N 1
ATOM 903 C CA . ASP A 1 111 ? -14.038 -11.912 12.542 1.00 92.12 111 ASP A CA 1
ATOM 904 C C . ASP A 1 111 ? -12.639 -12.313 13.021 1.00 92.12 111 ASP A C 1
ATOM 906 O O . ASP A 1 111 ? -12.490 -13.144 13.917 1.00 92.12 111 ASP A O 1
ATOM 910 N N . SER A 1 112 ? -11.610 -11.707 12.438 1.00 92.56 112 SER A N 1
ATOM 911 C CA . SER A 1 112 ? -10.217 -12.003 12.719 1.00 92.56 112 SER A CA 1
ATOM 912 C C . SER A 1 112 ? -9.339 -10.791 12.386 1.00 92.56 112 SER A C 1
ATOM 914 O O . SER A 1 112 ? -9.754 -9.861 11.691 1.00 92.56 112 SER A O 1
ATOM 916 N N . GLY A 1 113 ? -8.128 -10.742 12.935 1.00 93.31 113 GLY A N 1
ATOM 917 C CA . GLY A 1 113 ? -7.188 -9.659 12.682 1.00 93.31 113 GLY A CA 1
ATOM 918 C C . GLY A 1 113 ? -5.790 -9.914 13.238 1.00 93.31 113 GLY A C 1
ATOM 919 O O . GLY A 1 113 ? -5.598 -10.705 14.161 1.00 93.31 113 GLY A O 1
ATOM 920 N N . ALA A 1 114 ? -4.802 -9.233 12.666 1.00 94.56 114 ALA A N 1
ATOM 921 C CA . ALA A 1 114 ? -3.402 -9.311 13.063 1.00 94.56 114 ALA A CA 1
ATOM 922 C C . ALA A 1 114 ? -2.826 -7.918 13.311 1.00 94.56 114 ALA A C 1
ATOM 924 O O . ALA A 1 114 ? -3.131 -6.963 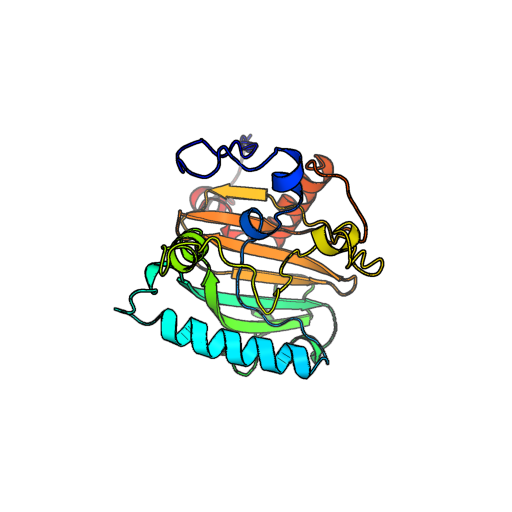12.595 1.00 94.56 114 ALA A O 1
ATOM 925 N N . ALA A 1 115 ? -1.947 -7.823 14.304 1.00 96.62 115 ALA A N 1
ATOM 926 C CA . ALA A 1 115 ? -1.168 -6.629 14.591 1.00 96.62 115 ALA A CA 1
ATOM 927 C C . ALA A 1 115 ? 0.323 -6.947 14.468 1.00 96.62 115 ALA A C 1
ATOM 929 O O . ALA A 1 115 ? 0.766 -7.999 14.920 1.00 96.62 115 ALA A O 1
ATOM 930 N N . PHE A 1 116 ? 1.081 -6.045 13.852 1.00 97.12 116 PHE A N 1
ATOM 931 C CA . PHE A 1 116 ? 2.524 -6.176 13.639 1.00 97.12 116 PHE A CA 1
ATOM 932 C C . PHE A 1 116 ? 3.139 -4.808 13.334 1.00 97.12 116 PHE A C 1
ATOM 934 O O . PHE A 1 116 ? 2.439 -3.849 13.003 1.00 97.12 116 PHE A O 1
ATOM 941 N N . ASN A 1 117 ? 4.462 -4.711 13.390 1.00 96.81 117 ASN A N 1
ATOM 942 C CA . ASN A 1 117 ? 5.197 -3.566 12.878 1.00 96.81 117 ASN A CA 1
ATOM 943 C C . ASN A 1 117 ? 5.618 -3.812 11.430 1.00 96.81 117 ASN A C 1
ATOM 945 O O . ASN A 1 117 ? 6.054 -4.894 11.051 1.00 96.81 117 ASN A O 1
ATOM 949 N N . THR A 1 118 ? 5.512 -2.775 10.607 1.00 95.81 118 THR A N 1
ATOM 950 C CA . THR A 1 118 ? 5.944 -2.806 9.209 1.00 95.81 118 THR A CA 1
ATOM 951 C C . THR A 1 118 ? 6.650 -1.509 8.835 1.00 95.81 118 THR A C 1
ATOM 953 O O . THR A 1 118 ? 6.782 -0.586 9.640 1.00 95.81 118 THR A O 1
ATOM 956 N N . ILE A 1 119 ? 7.107 -1.431 7.594 1.00 94.56 119 ILE A N 1
ATOM 957 C CA . ILE A 1 119 ? 7.678 -0.242 6.983 1.00 94.56 119 ILE A CA 1
ATOM 958 C C . ILE A 1 119 ? 6.722 0.382 5.971 1.00 94.56 119 ILE A C 1
ATOM 960 O O . ILE A 1 119 ? 5.919 -0.281 5.307 1.00 94.56 119 ILE A O 1
ATOM 964 N N . ARG A 1 120 ? 6.871 1.692 5.794 1.00 91.69 120 ARG A N 1
ATOM 965 C CA . ARG A 1 120 ? 6.270 2.436 4.687 1.00 91.69 120 ARG A CA 1
ATOM 966 C C . ARG A 1 120 ? 7.289 3.247 3.942 1.00 91.69 120 ARG A C 1
ATOM 968 O O . ARG A 1 120 ? 8.134 3.884 4.563 1.00 91.69 120 ARG A O 1
ATOM 975 N N . LEU A 1 121 ? 7.139 3.283 2.628 1.00 90.62 121 LEU A N 1
ATOM 976 C CA . LEU A 1 121 ? 7.952 4.119 1.770 1.00 90.62 121 LEU A CA 1
ATOM 977 C C . LEU A 1 121 ? 7.487 5.568 1.876 1.00 90.62 121 LEU A C 1
ATOM 979 O O . LEU A 1 121 ? 6.299 5.888 1.813 1.00 90.62 121 LEU A O 1
ATOM 983 N N . THR A 1 122 ? 8.445 6.471 2.017 1.00 87.75 122 THR A N 1
ATOM 984 C CA . THR A 1 122 ? 8.198 7.905 1.957 1.00 87.75 122 THR A CA 1
ATOM 985 C C . THR A 1 122 ? 8.413 8.409 0.527 1.00 87.75 122 THR A C 1
ATOM 987 O O . THR A 1 122 ? 9.105 7.768 -0.270 1.00 87.75 122 THR A O 1
ATOM 990 N N . PRO A 1 123 ? 7.883 9.594 0.170 1.00 84.44 123 PRO A N 1
ATOM 991 C CA . PRO A 1 123 ? 8.070 10.159 -1.168 1.00 84.44 123 PRO A CA 1
ATOM 992 C C . PRO A 1 123 ? 9.534 10.379 -1.586 1.00 84.44 123 PRO A C 1
ATOM 994 O O . PRO A 1 123 ? 9.788 10.602 -2.765 1.00 84.44 123 PRO A O 1
ATOM 997 N N . VAL A 1 124 ? 10.498 10.321 -0.654 1.00 87.75 124 VAL A N 1
ATOM 998 C CA . VAL A 1 124 ? 11.929 10.471 -0.968 1.00 87.75 124 VAL A CA 1
ATOM 999 C C . VAL A 1 124 ? 12.612 9.164 -1.377 1.00 87.75 124 VAL A C 1
ATOM 1001 O O . VAL A 1 124 ? 13.753 9.222 -1.825 1.00 87.75 124 VAL A O 1
ATOM 1004 N N . TYR A 1 125 ? 11.931 8.013 -1.301 1.00 88.69 125 TYR A N 1
ATOM 1005 C CA . TYR A 1 125 ? 12.503 6.730 -1.725 1.00 88.69 125 TYR A CA 1
ATOM 1006 C C . TYR A 1 125 ? 12.840 6.706 -3.220 1.00 88.69 125 TYR A C 1
ATOM 1008 O O . TYR A 1 125 ? 13.946 6.336 -3.600 1.00 88.69 125 TYR A O 1
ATOM 1016 N N . LEU A 1 126 ? 11.934 7.178 -4.084 1.00 87.31 126 LEU A N 1
ATOM 1017 C CA . LEU A 1 126 ? 12.219 7.242 -5.520 1.00 87.31 126 LEU A CA 1
ATOM 1018 C C . LEU A 1 126 ? 13.380 8.213 -5.831 1.00 87.31 126 LEU A C 1
ATOM 1020 O O . LEU A 1 126 ? 14.319 7.781 -6.493 1.00 87.31 126 LEU A O 1
ATOM 1024 N N . PRO A 1 127 ? 13.402 9.460 -5.308 1.00 87.62 127 PRO A N 1
ATOM 1025 C CA . PRO A 1 127 ? 14.578 10.334 -5.361 1.00 87.62 127 PRO A CA 1
ATOM 1026 C C . PRO A 1 127 ? 15.883 9.698 -4.861 1.00 87.62 127 PRO A C 1
ATOM 1028 O O . PRO A 1 127 ? 16.947 9.993 -5.397 1.00 87.62 127 PRO A O 1
ATOM 1031 N N . TYR A 1 128 ? 15.814 8.845 -3.837 1.00 88.00 128 TYR A N 1
ATOM 1032 C CA . TYR A 1 128 ? 16.968 8.113 -3.318 1.00 88.00 128 TYR A CA 1
ATOM 1033 C C . TYR A 1 128 ? 17.482 7.067 -4.320 1.00 88.00 128 TYR A C 1
ATOM 1035 O O . TYR A 1 128 ? 18.691 6.965 -4.512 1.00 88.00 128 TYR A O 1
ATOM 1043 N N . LEU A 1 129 ? 16.585 6.345 -5.003 1.00 87.19 129 LEU A N 1
ATOM 1044 C CA . LEU A 1 129 ? 16.949 5.356 -6.026 1.00 87.19 129 L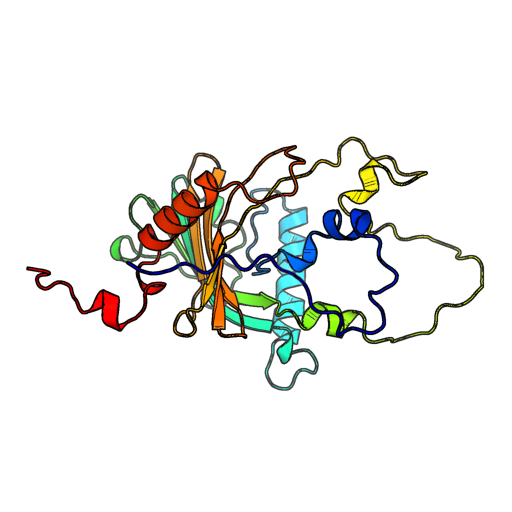EU A CA 1
ATOM 1045 C C . LEU A 1 129 ? 17.502 5.988 -7.309 1.00 87.19 129 LEU A C 1
ATOM 1047 O O . LEU A 1 129 ? 18.442 5.460 -7.893 1.00 87.19 129 LEU A O 1
ATOM 1051 N N . ILE A 1 130 ? 16.923 7.108 -7.752 1.00 83.12 130 ILE A N 1
ATOM 1052 C CA . ILE A 1 130 ? 17.319 7.785 -9.000 1.00 83.12 130 ILE A CA 1
ATOM 1053 C C . ILE A 1 130 ? 18.531 8.701 -8.830 1.00 83.12 130 ILE A C 1
ATOM 1055 O O . ILE A 1 130 ? 18.932 9.349 -9.798 1.00 83.12 130 ILE A O 1
ATOM 1059 N N . HIS A 1 131 ? 19.083 8.818 -7.616 1.00 72.19 131 HIS A N 1
ATOM 1060 C CA . HIS A 1 131 ? 20.270 9.633 -7.398 1.00 72.19 131 HIS A CA 1
ATOM 1061 C C . HIS A 1 131 ? 21.370 9.117 -8.338 1.00 72.19 131 HIS A C 1
ATOM 1063 O O . HIS A 1 131 ? 21.699 7.931 -8.262 1.00 72.19 131 HIS A O 1
ATOM 1069 N N . PRO A 1 132 ? 21.862 9.946 -9.277 1.00 61.72 132 PRO A N 1
ATOM 1070 C CA . PRO A 1 132 ? 22.577 9.461 -10.448 1.00 61.72 132 PRO A CA 1
ATOM 1071 C C . PRO A 1 132 ? 23.844 8.741 -10.007 1.00 61.72 132 PRO A C 1
ATOM 1073 O O . PRO A 1 132 ? 24.783 9.366 -9.519 1.00 61.72 132 PRO A O 1
ATOM 1076 N N . ARG A 1 133 ? 23.846 7.414 -10.153 1.00 63.16 133 ARG A N 1
ATOM 1077 C CA . ARG A 1 133 ? 25.036 6.601 -9.905 1.00 63.16 133 ARG A CA 1
ATOM 1078 C C . ARG A 1 133 ? 25.922 6.518 -11.145 1.00 63.16 133 ARG A C 1
ATOM 1080 O O . ARG A 1 133 ? 27.128 6.424 -10.978 1.00 63.16 133 ARG A O 1
ATOM 1087 N N . GLU A 1 134 ? 25.372 6.674 -12.355 1.00 65.19 134 GLU A N 1
ATOM 1088 C CA . GLU A 1 134 ? 26.140 6.658 -13.610 1.00 65.19 134 GLU A CA 1
ATOM 1089 C C . GLU A 1 134 ? 25.517 7.545 -14.705 1.00 65.19 134 GLU A C 1
ATOM 1091 O O . GLU A 1 134 ? 24.334 7.893 -14.661 1.00 65.19 134 GLU A O 1
ATOM 1096 N N . ARG A 1 135 ? 26.339 7.943 -15.687 1.00 64.81 135 ARG A N 1
ATOM 1097 C CA . ARG A 1 135 ? 25.929 8.715 -16.871 1.00 64.81 135 ARG A CA 1
ATOM 1098 C C . ARG A 1 135 ? 25.423 7.764 -17.956 1.00 64.81 135 ARG A C 1
ATOM 1100 O O . ARG A 1 135 ? 26.070 6.761 -18.229 1.00 64.81 135 ARG A O 1
ATOM 1107 N N . PHE A 1 136 ? 24.327 8.120 -18.625 1.00 70.25 136 PHE A N 1
ATOM 1108 C CA . PHE A 1 136 ? 23.890 7.420 -19.836 1.00 70.25 136 PHE A CA 1
ATOM 1109 C C . PHE A 1 136 ? 24.997 7.466 -20.900 1.00 70.25 136 PHE A C 1
ATOM 1111 O O . PHE A 1 136 ? 25.510 8.543 -21.217 1.00 70.25 136 PHE A O 1
ATOM 1118 N N . THR A 1 137 ? 25.365 6.306 -21.440 1.00 70.69 137 THR A N 1
ATOM 1119 C CA . THR A 1 137 ? 26.291 6.187 -22.571 1.00 70.69 137 THR A CA 1
ATOM 1120 C C . THR A 1 137 ? 25.506 6.205 -23.885 1.00 70.69 137 THR A C 1
ATOM 1122 O O . THR A 1 137 ? 24.334 5.840 -23.932 1.00 70.69 137 THR A O 1
ATOM 1125 N N . SER A 1 138 ? 26.134 6.648 -24.976 1.00 75.44 138 SER A N 1
ATOM 1126 C CA . SER A 1 138 ? 25.529 6.663 -26.319 1.00 75.44 138 SER A CA 1
ATOM 1127 C C . SER A 1 138 ? 25.720 5.349 -27.091 1.00 75.44 138 SER A C 1
ATOM 1129 O O . SER A 1 138 ? 25.471 5.291 -28.295 1.00 75.44 138 SER A O 1
ATOM 1131 N N . THR A 1 139 ? 26.198 4.296 -26.429 1.00 87.19 139 THR A N 1
ATOM 1132 C CA . THR A 1 139 ? 26.460 2.992 -27.044 1.00 87.19 139 THR A CA 1
ATOM 1133 C C . THR A 1 139 ? 25.181 2.168 -27.133 1.00 87.19 139 THR A C 1
ATOM 1135 O O . THR A 1 139 ? 24.340 2.210 -26.236 1.00 87.19 139 THR A O 1
ATOM 1138 N N . LYS A 1 140 ? 25.043 1.376 -28.201 1.00 90.31 140 LYS A N 1
ATOM 1139 C CA . LYS A 1 140 ? 23.952 0.403 -28.323 1.00 90.31 140 LYS A CA 1
ATOM 1140 C C . LYS A 1 140 ? 24.017 -0.588 -27.143 1.00 90.31 140 LYS A C 1
ATOM 1142 O O . LYS A 1 140 ? 25.098 -1.120 -26.907 1.00 90.31 140 LYS A O 1
ATOM 1147 N N . PRO A 1 141 ? 22.910 -0.845 -26.425 1.00 90.50 141 PRO A N 1
ATOM 1148 C CA . PRO A 1 141 ? 22.905 -1.809 -25.331 1.00 90.50 141 PRO A CA 1
ATOM 1149 C C . PRO A 1 141 ? 22.873 -3.255 -25.848 1.00 90.50 141 PRO A C 1
ATOM 1151 O O . PRO A 1 141 ? 22.243 -3.536 -26.871 1.00 90.50 141 PRO A O 1
ATOM 1154 N N . ASP A 1 142 ? 23.494 -4.172 -25.104 1.00 93.44 142 ASP A N 1
ATOM 1155 C CA . ASP A 1 142 ? 23.426 -5.619 -25.363 1.00 93.44 142 ASP A CA 1
ATOM 1156 C C . ASP A 1 142 ? 22.092 -6.235 -24.917 1.00 93.44 142 ASP A C 1
ATOM 1158 O O . ASP A 1 142 ? 21.630 -7.223 -25.484 1.00 93.44 142 ASP A O 1
ATOM 1162 N N . ALA A 1 143 ? 21.452 -5.637 -23.909 1.00 93.38 143 ALA A N 1
ATOM 1163 C CA . ALA A 1 143 ? 20.181 -6.091 -23.358 1.00 93.38 143 ALA A CA 1
ATOM 1164 C C . ALA A 1 143 ? 19.301 -4.914 -22.920 1.00 93.38 143 ALA A C 1
ATOM 1166 O O . ALA A 1 143 ? 19.791 -3.840 -22.567 1.00 93.38 143 ALA A O 1
ATOM 1167 N N . ILE A 1 144 ? 17.986 -5.137 -22.912 1.00 90.88 144 ILE A N 1
ATOM 1168 C CA . ILE A 1 144 ? 16.980 -4.170 -22.461 1.00 90.88 144 ILE A CA 1
ATOM 1169 C C . ILE A 1 144 ? 16.149 -4.820 -21.357 1.00 90.88 144 ILE A C 1
ATOM 1171 O O . ILE A 1 144 ? 15.589 -5.896 -21.549 1.00 90.88 144 ILE A O 1
ATOM 1175 N N . VAL A 1 145 ? 16.035 -4.143 -20.214 1.00 93.88 145 VAL A N 1
ATOM 1176 C CA . VAL A 1 145 ? 15.139 -4.543 -19.122 1.00 93.88 145 VAL A CA 1
ATOM 1177 C C . VAL A 1 145 ? 13.881 -3.681 -19.185 1.00 93.88 145 VAL A C 1
ATOM 1179 O O . VAL A 1 145 ? 13.931 -2.471 -18.959 1.00 93.88 145 VAL A O 1
ATOM 1182 N N . VAL A 1 146 ? 12.745 -4.293 -19.519 1.00 93.81 146 VAL A N 1
ATOM 1183 C CA . VAL A 1 146 ? 11.475 -3.578 -19.701 1.00 93.81 146 VAL A CA 1
ATOM 1184 C C . VAL A 1 146 ? 10.721 -3.471 -18.373 1.00 93.81 146 VAL A C 1
ATOM 1186 O O . VAL A 1 146 ? 10.071 -4.412 -17.933 1.00 93.81 146 VAL A O 1
ATOM 1189 N N . CYS A 1 147 ? 10.741 -2.283 -17.766 1.00 93.19 147 CYS A N 1
ATOM 1190 C CA . CYS A 1 147 ? 10.017 -1.964 -16.526 1.00 93.19 147 CYS A CA 1
ATOM 1191 C C . CYS A 1 147 ? 8.823 -1.018 -16.776 1.00 93.19 147 CYS A C 1
ATOM 1193 O O . CYS A 1 147 ? 8.627 -0.042 -16.053 1.00 93.19 147 CYS A O 1
ATOM 1195 N N . ALA A 1 148 ? 8.044 -1.265 -17.834 1.00 92.88 148 ALA A N 1
ATOM 1196 C CA . ALA A 1 148 ? 7.030 -0.326 -18.334 1.00 92.88 148 ALA A CA 1
ATOM 1197 C C . ALA A 1 148 ? 5.697 -0.320 -17.554 1.00 92.88 148 ALA A C 1
ATOM 1199 O O . ALA A 1 148 ? 4.848 0.542 -17.797 1.00 92.88 148 ALA A O 1
ATOM 1200 N N . GLY A 1 149 ? 5.490 -1.263 -16.626 1.00 92.94 149 GLY A N 1
ATOM 1201 C CA . GLY A 1 149 ? 4.235 -1.396 -15.877 1.00 92.94 149 GLY A CA 1
ATOM 1202 C C . GLY A 1 149 ? 3.022 -1.486 -16.811 1.00 92.94 149 GLY A C 1
ATOM 1203 O O . GLY A 1 149 ? 3.053 -2.216 -17.796 1.00 92.94 149 GLY A O 1
ATOM 1204 N N . ILE A 1 150 ? 1.983 -0.681 -16.553 1.00 92.94 150 ILE A N 1
ATOM 1205 C CA . ILE A 1 150 ? 0.775 -0.613 -17.402 1.00 92.94 150 ILE A CA 1
ATOM 1206 C C . ILE A 1 150 ? 1.0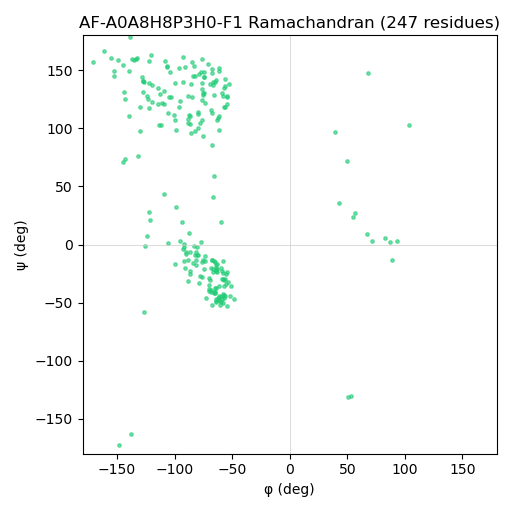84 -0.241 -18.866 1.00 92.94 150 ILE A C 1
ATOM 1208 O O . ILE A 1 150 ? 0.330 -0.587 -19.773 1.00 92.94 150 ILE A O 1
ATOM 1212 N N . GLY A 1 151 ? 2.210 0.438 -19.114 1.00 93.81 151 GLY A N 1
ATOM 1213 C CA . GLY A 1 151 ? 2.658 0.807 -20.454 1.00 93.81 151 GLY A CA 1
ATOM 1214 C C . GLY A 1 151 ? 3.047 -0.388 -21.327 1.00 93.81 151 GLY A C 1
ATOM 1215 O O . GLY A 1 151 ? 2.991 -0.262 -22.548 1.00 93.81 151 GLY A O 1
ATOM 1216 N N . ALA A 1 152 ? 3.366 -1.549 -20.735 1.00 96.12 152 ALA A N 1
ATOM 1217 C CA . ALA A 1 152 ? 3.718 -2.769 -21.471 1.00 96.12 152 ALA A CA 1
ATOM 1218 C C . ALA A 1 152 ? 2.626 -3.194 -22.468 1.00 96.12 152 ALA A C 1
ATOM 1220 O O . ALA A 1 152 ? 2.941 -3.691 -23.545 1.00 96.12 152 ALA A O 1
ATOM 1221 N N . ARG A 1 153 ? 1.355 -2.884 -22.170 1.00 95.25 153 ARG A N 1
ATOM 1222 C CA . ARG A 1 153 ? 0.206 -3.186 -23.037 1.00 95.25 153 ARG A CA 1
ATOM 1223 C C . ARG A 1 153 ? 0.317 -2.627 -24.456 1.00 95.25 153 ARG A C 1
ATOM 1225 O O . ARG A 1 153 ? -0.194 -3.226 -25.408 1.00 95.25 153 ARG A O 1
ATOM 1232 N N . ASN A 1 154 ? 0.937 -1.456 -24.588 1.00 94.38 154 ASN A N 1
ATOM 1233 C CA . ASN A 1 154 ? 1.021 -0.700 -25.840 1.00 94.38 154 ASN A CA 1
ATOM 1234 C C . ASN A 1 154 ? 2.472 -0.396 -26.245 1.00 94.38 154 ASN A C 1
ATOM 1236 O O . ASN A 1 154 ? 2.693 0.381 -27.172 1.00 94.38 154 ASN A O 1
ATOM 1240 N N . LEU A 1 155 ? 3.456 -0.950 -25.532 1.00 94.38 155 LEU A N 1
ATOM 1241 C CA . LEU A 1 155 ? 4.864 -0.752 -25.848 1.00 94.38 155 LEU A CA 1
ATOM 1242 C C . LEU A 1 155 ? 5.231 -1.604 -27.065 1.00 94.38 155 LEU A C 1
ATOM 1244 O O . LEU A 1 155 ? 5.042 -2.816 -27.033 1.00 94.38 155 LEU A O 1
ATOM 1248 N N . GLY A 1 156 ? 5.762 -0.956 -28.104 1.00 95.62 156 GLY A N 1
ATOM 1249 C CA . GLY A 1 156 ? 6.211 -1.614 -29.330 1.00 95.62 156 GLY A CA 1
ATOM 1250 C C . GLY A 1 156 ? 7.210 -2.744 -29.061 1.00 95.62 156 GLY A C 1
ATOM 1251 O O . GLY A 1 156 ? 8.223 -2.502 -28.404 1.00 95.62 156 GLY A O 1
ATOM 1252 N N . GLY A 1 157 ? 6.948 -3.947 -29.574 1.00 94.38 157 GLY A N 1
ATOM 1253 C CA . GLY A 1 157 ? 7.765 -5.149 -29.350 1.00 94.38 157 GLY A CA 1
ATOM 1254 C C . GLY A 1 157 ? 7.485 -5.900 -28.038 1.00 94.38 157 GLY A C 1
ATOM 1255 O O . GLY A 1 157 ? 8.205 -6.847 -27.727 1.00 94.38 157 GLY A O 1
ATOM 1256 N N . VAL A 1 158 ? 6.473 -5.482 -27.272 1.00 96.31 158 VAL A N 1
ATOM 1257 C CA . VAL A 1 158 ? 5.962 -6.164 -26.072 1.00 96.31 158 VAL A CA 1
ATOM 1258 C C . VAL A 1 158 ? 4.450 -6.385 -26.192 1.00 96.31 158 VAL A C 1
ATOM 1260 O O . VAL A 1 158 ? 3.998 -7.520 -26.117 1.00 96.31 158 VAL A O 1
ATOM 1263 N N . GLU A 1 159 ? 3.676 -5.307 -26.359 1.00 97.00 159 GLU A N 1
ATOM 1264 C CA . GLU A 1 159 ? 2.220 -5.295 -26.594 1.00 97.00 159 GLU A CA 1
ATOM 1265 C C . GLU A 1 159 ? 1.369 -6.260 -25.739 1.00 97.00 159 GLU A C 1
ATOM 1267 O O . GLU A 1 159 ? 0.341 -6.762 -26.202 1.00 97.00 159 GLU A O 1
ATOM 1272 N N . ASP A 1 160 ? 1.746 -6.472 -24.479 1.00 97.31 160 ASP A N 1
ATOM 1273 C CA . ASP A 1 160 ? 1.149 -7.473 -23.588 1.00 97.31 160 ASP A CA 1
ATOM 1274 C C . ASP A 1 160 ? -0.342 -7.190 -23.298 1.00 97.31 160 ASP A C 1
ATOM 1276 O O . ASP A 1 160 ? -0.705 -6.257 -22.572 1.00 97.31 160 ASP A O 1
ATOM 1280 N N . LYS A 1 161 ? -1.242 -7.991 -23.883 1.00 96.19 161 LYS A N 1
ATOM 1281 C CA . LYS A 1 161 ? -2.698 -7.786 -23.772 1.00 96.19 161 LYS A CA 1
ATOM 1282 C C . LYS A 1 161 ? -3.299 -8.305 -22.472 1.00 96.19 161 LYS A C 1
ATOM 1284 O O . LYS A 1 161 ? -4.440 -7.926 -22.183 1.00 96.19 161 LYS A O 1
ATOM 1289 N N . ASP A 1 162 ? -2.530 -9.025 -21.668 1.00 96.44 162 ASP A N 1
ATOM 1290 C CA . ASP A 1 162 ? -2.942 -9.463 -20.336 1.00 96.44 162 ASP A CA 1
ATOM 1291 C C . ASP A 1 162 ? -2.745 -8.346 -19.298 1.00 96.44 162 ASP A C 1
ATOM 1293 O O . ASP A 1 162 ? -3.325 -8.375 -18.215 1.00 96.44 162 ASP A O 1
ATOM 1297 N N . VAL A 1 163 ? -2.005 -7.286 -19.643 1.00 95.88 163 VAL A N 1
ATOM 1298 C CA . VAL A 1 163 ? -1.815 -6.107 -18.788 1.00 95.88 163 VAL A CA 1
ATOM 1299 C C . VAL A 1 163 ? -3.018 -5.161 -18.871 1.00 95.88 163 VAL A C 1
ATOM 1301 O O . VAL A 1 163 ? -3.246 -4.516 -19.895 1.00 95.88 163 VAL A O 1
ATOM 1304 N N . TYR A 1 164 ? -3.761 -5.002 -17.774 1.00 94.38 164 TYR A N 1
ATOM 1305 C CA . TYR A 1 164 ? -4.895 -4.073 -17.632 1.00 94.38 164 TYR A CA 1
ATOM 1306 C C . TYR A 1 164 ? -4.856 -3.334 -16.278 1.00 94.38 164 TY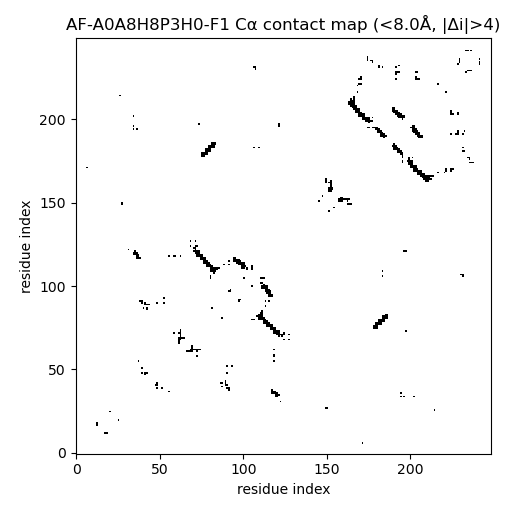R A C 1
ATOM 1308 O O . TYR A 1 164 ? -4.179 -3.779 -15.348 1.00 94.38 164 TYR A O 1
ATOM 1316 N N . PRO A 1 165 ? -5.533 -2.176 -16.129 1.00 93.50 165 PRO A N 1
ATOM 1317 C CA . PRO A 1 165 ? -5.483 -1.407 -14.896 1.00 93.50 165 PRO A CA 1
ATOM 1318 C C . PRO A 1 165 ? -6.392 -2.015 -13.833 1.00 93.50 165 PRO A C 1
ATOM 1320 O O . PRO A 1 165 ? -7.486 -2.496 -14.117 1.00 93.50 165 PRO A O 1
ATOM 1323 N N . VAL A 1 166 ? -5.971 -1.891 -12.579 1.00 92.69 166 VAL A N 1
ATOM 1324 C CA . VAL A 1 166 ? -6.860 -1.976 -11.420 1.00 92.69 166 VAL A CA 1
ATOM 1325 C C .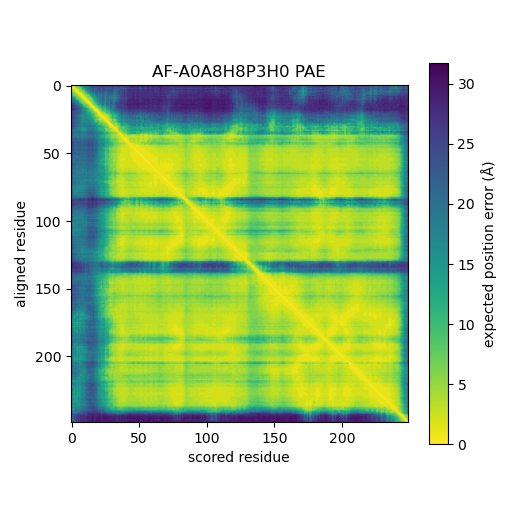 VAL A 1 166 ? -6.876 -0.590 -10.789 1.00 92.69 166 VAL A C 1
ATOM 1327 O O . VAL A 1 166 ? -5.901 -0.160 -10.169 1.00 92.69 166 VAL A O 1
ATOM 1330 N N . ARG A 1 167 ? -7.954 0.160 -11.025 1.00 91.69 167 ARG A N 1
ATOM 1331 C CA . ARG A 1 167 ? -8.083 1.556 -10.607 1.00 91.69 167 ARG A CA 1
ATOM 1332 C C . ARG A 1 167 ? -8.299 1.648 -9.102 1.00 91.69 167 ARG A C 1
ATOM 1334 O O . ARG A 1 167 ? -9.299 1.154 -8.586 1.00 91.69 167 ARG A O 1
ATOM 1341 N N . GLY A 1 168 ? -7.404 2.367 -8.431 1.00 91.88 168 GLY A N 1
ATOM 1342 C CA . GLY A 1 168 ? -7.546 2.757 -7.033 1.00 91.88 168 GLY A CA 1
ATOM 1343 C C . GLY A 1 168 ? -7.769 4.259 -6.893 1.00 91.88 168 GLY A C 1
ATOM 1344 O O . GLY A 1 168 ? -6.941 5.062 -7.314 1.00 91.88 168 GLY A O 1
ATOM 1345 N N . GLN A 1 169 ? -8.882 4.641 -6.277 1.00 93.06 169 GLN A N 1
ATOM 1346 C CA . GLN A 1 169 ? -9.137 5.994 -5.788 1.00 93.06 169 GLN A CA 1
ATOM 1347 C C . GLN A 1 169 ? -8.872 6.068 -4.284 1.00 93.06 169 GLN A C 1
ATOM 1349 O O . GLN A 1 169 ? -9.253 5.169 -3.536 1.00 93.06 169 GLN A O 1
ATOM 1354 N N . VAL A 1 170 ? -8.245 7.166 -3.865 1.00 94.00 170 VAL A N 1
ATOM 1355 C CA . VAL A 1 170 ? -7.929 7.483 -2.469 1.00 94.00 170 VAL A CA 1
ATOM 1356 C C . VAL A 1 170 ? -8.305 8.928 -2.150 1.00 94.00 170 VAL A C 1
ATOM 1358 O O . VAL A 1 170 ? -8.400 9.766 -3.050 1.00 94.00 170 VAL A O 1
ATOM 1361 N N . VAL A 1 171 ? -8.472 9.230 -0.866 1.00 94.50 171 VAL A N 1
ATOM 1362 C CA . VAL A 1 171 ? -8.645 10.579 -0.321 1.00 94.50 171 VAL A CA 1
ATOM 1363 C C . VAL A 1 171 ? -7.436 10.905 0.553 1.00 94.50 171 VAL A C 1
ATOM 1365 O O . VAL A 1 171 ? -6.995 10.081 1.348 1.00 94.50 171 VAL A O 1
ATOM 1368 N N . LEU A 1 172 ? -6.876 12.106 0.412 1.00 93.88 172 LEU A N 1
ATOM 1369 C CA . LEU A 1 172 ? -5.788 12.576 1.268 1.00 93.88 172 LEU A CA 1
ATOM 1370 C C . LEU A 1 172 ? -6.329 13.565 2.299 1.00 93.88 172 LEU A C 1
ATOM 1372 O O . LEU A 1 172 ? -6.921 14.578 1.928 1.00 93.88 172 LEU A O 1
ATOM 1376 N N . ILE A 1 173 ? -6.052 13.316 3.575 1.00 94.50 173 ILE A N 1
ATOM 1377 C CA . ILE A 1 173 ? -6.407 14.216 4.676 1.00 94.50 173 ILE A CA 1
ATOM 1378 C C . ILE A 1 173 ? -5.162 14.661 5.445 1.00 94.50 173 ILE A C 1
ATOM 1380 O O . ILE A 1 173 ? -4.105 14.034 5.368 1.00 94.50 173 ILE A O 1
ATOM 1384 N N . ARG A 1 174 ? -5.289 15.735 6.228 1.00 95.00 174 ARG A N 1
ATOM 1385 C CA . ARG A 1 174 ? -4.260 16.172 7.178 1.00 95.00 174 ARG A CA 1
ATOM 1386 C C . ARG A 1 174 ? -4.637 15.698 8.580 1.00 95.00 174 ARG A C 1
ATOM 1388 O O . ARG A 1 174 ? -5.533 16.275 9.184 1.00 95.00 174 ARG A O 1
ATOM 1395 N N . ALA A 1 175 ? -3.940 14.689 9.097 1.00 95.38 175 ALA A N 1
ATOM 1396 C CA . ALA A 1 175 ? -4.180 14.143 10.435 1.00 95.38 175 ALA A CA 1
ATOM 1397 C C . ALA A 1 175 ? -2.849 13.706 11.079 1.00 95.38 175 ALA A C 1
ATOM 1399 O O . ALA A 1 175 ? -2.567 12.515 11.208 1.00 95.38 175 ALA A O 1
ATOM 1400 N N . PRO A 1 176 ? -1.984 14.663 11.474 1.00 95.62 176 PRO A N 1
ATOM 1401 C CA . PRO A 1 176 ? -0.623 14.373 11.929 1.00 95.62 176 PRO A CA 1
ATOM 1402 C C . PRO A 1 176 ? -0.551 13.530 13.209 1.00 95.62 176 PRO A C 1
ATOM 1404 O O . PRO A 1 176 ? 0.509 12.972 13.489 1.00 95.62 176 PRO A O 1
ATOM 1407 N N . TRP A 1 177 ? -1.646 13.429 13.968 1.00 95.56 177 TRP A N 1
ATOM 1408 C CA . TRP A 1 177 ? -1.775 12.580 15.157 1.00 95.56 177 TRP A CA 1
ATOM 1409 C C . TRP A 1 177 ? -1.958 11.090 14.832 1.00 95.56 177 TRP A C 1
ATOM 1411 O O . TRP A 1 177 ? -1.772 10.258 15.714 1.00 95.56 177 TRP A O 1
ATOM 1421 N N . VAL A 1 178 ? -2.294 10.724 13.592 1.00 96.06 178 VAL A N 1
ATOM 1422 C CA . VAL A 1 178 ? -2.434 9.318 13.188 1.00 96.06 178 VAL A CA 1
ATOM 1423 C C . VAL A 1 178 ? -1.045 8.734 12.935 1.00 96.06 178 VAL A C 1
ATOM 1425 O O . VAL A 1 178 ? -0.352 9.130 11.996 1.00 96.06 178 VAL A O 1
ATOM 1428 N N . LYS A 1 179 ? -0.629 7.799 13.794 1.00 95.31 179 LYS A N 1
ATOM 1429 C CA . LYS A 1 179 ? 0.700 7.155 13.784 1.00 95.31 179 LYS A CA 1
ATOM 1430 C C . LYS A 1 179 ? 0.639 5.632 13.636 1.00 95.31 179 LYS A C 1
ATOM 1432 O O . LYS A 1 179 ? 1.597 4.951 13.969 1.00 95.31 179 LYS A O 1
ATOM 1437 N N . PHE A 1 180 ? -0.466 5.107 13.122 1.00 95.81 180 PHE A N 1
ATOM 1438 C CA . PHE A 1 180 ? -0.680 3.682 12.873 1.00 95.81 180 PHE A CA 1
ATOM 1439 C C . PHE A 1 180 ? -1.254 3.489 11.474 1.00 95.81 180 PHE A C 1
ATOM 1441 O O . PHE A 1 180 ? -1.777 4.436 10.886 1.00 95.81 180 PHE A O 1
ATOM 1448 N N . GLY A 1 181 ? -1.145 2.289 10.915 1.00 96.38 181 GLY A N 1
ATOM 1449 C CA . GLY A 1 181 ? -2.011 1.897 9.804 1.00 96.38 181 GLY A CA 1
ATOM 1450 C C . GLY A 1 181 ? -3.053 0.908 10.228 1.00 96.38 181 GLY A C 1
ATOM 1451 O O . GLY A 1 181 ? -2.877 0.166 11.193 1.00 96.38 181 GLY A O 1
ATOM 1452 N N . ARG A 1 182 ? -4.144 0.937 9.483 1.00 96.56 182 ARG A N 1
ATOM 1453 C CA . ARG A 1 182 ? -5.248 0.022 9.670 1.00 96.56 182 ARG A CA 1
ATOM 1454 C C . ARG A 1 182 ? -5.824 -0.302 8.311 1.00 96.56 182 ARG A C 1
ATOM 1456 O O . ARG A 1 182 ? -6.090 0.623 7.545 1.00 96.56 182 ARG A O 1
ATOM 1463 N N . THR A 1 183 ? -6.025 -1.577 8.049 1.00 95.06 183 THR A N 1
ATOM 1464 C CA . THR A 1 183 ? -6.698 -2.075 6.856 1.00 95.06 183 THR A CA 1
ATOM 1465 C C . THR A 1 183 ? -7.822 -2.989 7.308 1.00 95.06 183 THR A C 1
ATOM 1467 O O . THR A 1 183 ? -7.660 -3.740 8.266 1.00 95.06 183 THR A O 1
ATOM 1470 N N . LYS A 1 184 ? -8.964 -2.906 6.636 1.00 94.06 184 LYS A N 1
ATOM 1471 C CA . LYS A 1 184 ? -10.056 -3.860 6.737 1.00 94.06 184 LYS A CA 1
ATOM 1472 C C . LYS A 1 184 ? -10.293 -4.466 5.361 1.00 94.06 184 LYS A C 1
ATOM 1474 O O . LYS A 1 184 ? -10.543 -3.722 4.406 1.00 94.06 184 LYS A O 1
ATOM 1479 N N . SER A 1 185 ? -10.201 -5.785 5.294 1.00 91.62 185 SER A N 1
ATOM 1480 C CA . SER A 1 185 ? -10.434 -6.591 4.103 1.00 91.62 185 SER A CA 1
ATOM 1481 C C . SER A 1 185 ? -11.775 -7.294 4.232 1.00 91.62 185 SER A C 1
ATOM 1483 O O . SER A 1 185 ? -11.960 -8.127 5.117 1.00 91.62 185 SER A O 1
ATOM 1485 N N . GLU A 1 186 ? -12.712 -6.913 3.374 1.00 89.44 186 GLU A N 1
ATOM 1486 C CA . GLU A 1 186 ? -14.046 -7.501 3.316 1.00 89.44 186 GLU A CA 1
ATOM 1487 C C . GLU A 1 186 ? -14.041 -8.767 2.439 1.00 89.44 186 GLU A C 1
ATOM 1489 O O . GLU A 1 186 ? -13.206 -8.920 1.544 1.00 89.44 186 GLU A O 1
ATOM 1494 N N . SER A 1 187 ? -15.016 -9.654 2.654 1.00 85.00 187 SER A N 1
ATOM 1495 C CA . SER A 1 187 ? -15.185 -10.903 1.893 1.00 85.00 187 SER A CA 1
ATOM 1496 C C . SER A 1 187 ? -15.499 -10.696 0.407 1.00 85.00 187 SER A C 1
ATOM 1498 O O . SER A 1 187 ? -15.404 -11.629 -0.384 1.00 85.00 187 SER A O 1
ATOM 1500 N N . ASP A 1 188 ? -15.929 -9.492 0.031 1.00 85.62 188 ASP A N 1
ATOM 1501 C CA . ASP A 1 188 ? -16.255 -9.104 -1.343 1.00 85.62 188 ASP A CA 1
ATOM 1502 C C . ASP A 1 188 ? -15.072 -8.442 -2.073 1.00 85.62 188 ASP A C 1
ATOM 1504 O O . ASP A 1 188 ? -15.269 -7.742 -3.068 1.00 85.62 188 ASP A O 1
ATOM 1508 N N . ASP A 1 189 ? -13.846 -8.647 -1.575 1.00 80.69 189 ASP A N 1
ATOM 1509 C CA . ASP A 1 189 ? -12.604 -8.041 -2.068 1.00 80.69 189 ASP A CA 1
ATOM 1510 C C . ASP A 1 189 ? -12.501 -6.513 -1.868 1.00 80.69 189 ASP A C 1
ATOM 1512 O O . ASP A 1 189 ? -11.558 -5.876 -2.364 1.00 80.69 189 ASP A O 1
ATOM 1516 N N . THR A 1 190 ? -13.428 -5.896 -1.127 1.00 87.12 190 THR A N 1
ATOM 1517 C CA . THR A 1 190 ? -13.340 -4.475 -0.781 1.00 87.12 190 THR A CA 1
ATOM 1518 C C . THR A 1 190 ? -12.290 -4.240 0.300 1.00 87.12 190 THR A C 1
ATOM 1520 O O . THR A 1 190 ? -12.305 -4.850 1.367 1.00 87.12 190 THR A O 1
ATOM 1523 N N . TRP A 1 191 ? -11.398 -3.275 0.058 1.00 88.94 191 TRP A N 1
ATOM 1524 C CA . TRP A 1 191 ? -10.394 -2.848 1.032 1.00 88.94 191 TRP A CA 1
ATOM 1525 C C . TRP A 1 191 ? -10.647 -1.426 1.520 1.00 88.94 191 TRP A C 1
ATOM 1527 O O . TRP A 1 191 ? -10.763 -0.474 0.736 1.00 88.94 191 TRP A O 1
ATOM 1537 N N . THR A 1 192 ? -10.658 -1.270 2.839 1.00 95.44 192 THR A N 1
ATOM 1538 C CA . THR A 1 192 ? -10.683 0.027 3.515 1.00 95.44 192 THR A CA 1
ATOM 1539 C C . THR A 1 192 ? -9.378 0.199 4.275 1.00 95.44 192 THR A C 1
ATOM 1541 O O . THR A 1 192 ? -9.078 -0.616 5.133 1.00 95.44 192 THR A O 1
ATOM 1544 N N . TYR A 1 193 ? -8.590 1.235 3.996 1.00 95.75 193 TYR A N 1
ATOM 1545 C CA . TYR A 1 193 ? -7.287 1.423 4.629 1.00 95.75 193 TYR A CA 1
ATOM 1546 C C . TYR A 1 193 ? -6.986 2.869 5.008 1.00 95.75 193 TYR A C 1
ATOM 1548 O O . TYR A 1 193 ? -7.382 3.825 4.336 1.00 95.75 193 TYR A O 1
ATOM 1556 N N . VAL A 1 194 ? -6.209 3.003 6.079 1.00 96.56 194 VAL A N 1
ATOM 1557 C CA . VAL A 1 194 ? -5.673 4.249 6.621 1.00 96.56 194 VAL A CA 1
ATOM 1558 C C . VAL A 1 194 ? -4.153 4.147 6.657 1.00 96.56 194 VAL A C 1
ATOM 1560 O O . VAL A 1 194 ? -3.589 3.302 7.349 1.00 96.56 194 VAL A O 1
ATOM 1563 N N . ILE A 1 195 ? -3.473 5.016 5.907 1.00 94.81 195 ILE A N 1
ATOM 1564 C CA . ILE A 1 195 ? -2.015 4.982 5.742 1.00 94.81 195 ILE A CA 1
ATOM 1565 C C . ILE A 1 195 ? -1.441 6.383 6.006 1.00 94.81 195 ILE A C 1
ATOM 1567 O O . ILE A 1 195 ? -1.440 7.227 5.102 1.00 94.81 195 ILE A O 1
ATOM 1571 N N . PRO A 1 196 ? -0.929 6.680 7.216 1.00 94.56 196 PRO A N 1
ATOM 1572 C CA . PRO A 1 196 ? -0.194 7.914 7.454 1.00 94.56 196 PRO A CA 1
ATOM 1573 C C . PRO A 1 196 ? 1.138 7.961 6.707 1.00 94.56 196 PRO A C 1
ATOM 1575 O O . PRO A 1 196 ? 1.829 6.951 6.536 1.00 94.56 196 PRO A O 1
ATOM 1578 N N . ARG A 1 197 ? 1.498 9.184 6.315 1.00 91.06 197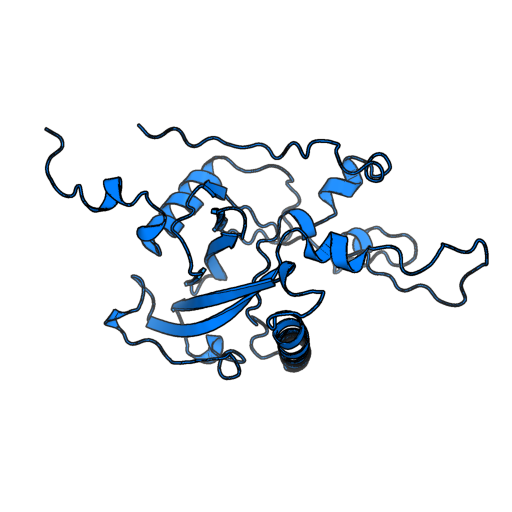 ARG A N 1
ATOM 1579 C CA . ARG A 1 197 ? 2.763 9.582 5.696 1.00 91.06 197 ARG A CA 1
ATOM 1580 C C . ARG A 1 197 ? 3.607 10.394 6.675 1.00 91.06 197 ARG A C 1
ATOM 1582 O O . ARG A 1 197 ? 3.092 11.072 7.565 1.00 91.06 197 ARG A O 1
ATOM 1589 N N . ARG A 1 198 ? 4.920 10.429 6.424 1.00 89.06 198 ARG A N 1
ATOM 1590 C CA . ARG A 1 198 ? 5.897 11.187 7.230 1.00 89.06 198 ARG A CA 1
ATOM 1591 C C . ARG A 1 198 ? 5.555 12.675 7.315 1.00 89.06 198 ARG A C 1
ATOM 1593 O O . ARG A 1 198 ? 5.827 13.300 8.331 1.00 89.06 198 ARG A O 1
ATOM 1600 N N . SER A 1 199 ? 4.925 13.231 6.275 1.00 89.81 199 SER A N 1
ATOM 1601 C CA . SER A 1 199 ? 4.505 14.636 6.233 1.00 89.81 199 SER A CA 1
ATOM 1602 C C . SER A 1 199 ? 3.462 14.994 7.296 1.00 89.81 199 SER A C 1
ATOM 1604 O O . SER A 1 199 ? 3.315 16.177 7.599 1.00 89.81 199 SER A O 1
ATOM 1606 N N . GLY A 1 200 ? 2.731 14.015 7.843 1.00 91.19 200 GLY A N 1
ATOM 1607 C CA . GLY A 1 200 ? 1.531 14.212 8.662 1.00 91.19 200 GLY A CA 1
ATOM 1608 C C . GLY A 1 200 ? 0.223 14.163 7.865 1.00 91.19 200 GLY A C 1
ATOM 1609 O O . GLY A 1 200 ? -0.848 14.378 8.433 1.00 91.19 200 GLY A O 1
ATOM 1610 N N . ASP A 1 201 ? 0.299 13.897 6.560 1.00 93.81 201 ASP A N 1
ATOM 1611 C CA . ASP A 1 201 ? -0.878 13.571 5.756 1.00 93.81 201 ASP A CA 1
ATOM 1612 C C . ASP A 1 201 ? -1.220 12.088 5.903 1.00 93.81 201 ASP A C 1
ATOM 1614 O O . ASP A 1 201 ? -0.343 11.259 6.150 1.00 93.81 201 ASP A O 1
ATOM 1618 N N . VAL A 1 202 ? -2.488 11.746 5.716 1.00 94.38 202 VAL A N 1
ATOM 1619 C CA . VAL A 1 202 ? -2.996 10.378 5.800 1.00 94.38 202 VAL A CA 1
ATOM 1620 C C . VAL A 1 202 ? -3.764 10.067 4.532 1.00 94.38 202 VAL A C 1
ATOM 1622 O O . VAL A 1 202 ? -4.590 10.861 4.084 1.00 94.38 202 VAL A O 1
ATOM 1625 N N . ILE A 1 203 ? -3.460 8.918 3.942 1.00 94.50 203 ILE A N 1
ATOM 1626 C CA . ILE A 1 203 ? -4.213 8.377 2.821 1.00 94.50 203 ILE A CA 1
ATOM 1627 C C . ILE A 1 203 ? -5.339 7.528 3.382 1.00 94.50 203 ILE A C 1
ATOM 1629 O O . ILE A 1 203 ? -5.101 6.622 4.179 1.00 94.50 203 ILE A O 1
ATOM 1633 N N . LEU A 1 204 ? -6.538 7.825 2.918 1.00 96.00 204 LEU A N 1
ATOM 1634 C CA . LEU A 1 204 ? -7.747 7.057 3.118 1.00 96.00 204 LEU A CA 1
ATOM 1635 C C . LEU A 1 204 ? -8.044 6.344 1.806 1.00 96.00 204 LEU A C 1
ATOM 1637 O O . LEU A 1 204 ? -8.106 6.977 0.750 1.00 96.00 204 LEU A O 1
ATOM 1641 N N . GLY A 1 205 ? -8.217 5.039 1.847 1.00 93.19 205 GLY A N 1
ATOM 1642 C CA . GLY A 1 205 ? -8.633 4.287 0.678 1.00 93.19 205 GLY A CA 1
ATOM 1643 C C . GLY A 1 205 ? -9.475 3.078 1.054 1.00 93.19 205 GLY A C 1
ATOM 1644 O O . GLY A 1 205 ? -9.868 2.931 2.202 1.00 93.19 205 GLY A O 1
ATOM 1645 N N . GLY A 1 206 ? -9.797 2.210 0.108 1.00 87.94 206 GLY A N 1
ATOM 1646 C CA . GLY A 1 206 ? -9.588 2.406 -1.321 1.00 87.94 206 GLY A CA 1
ATOM 1647 C C . GLY A 1 206 ? -10.779 1.942 -2.142 1.00 87.94 206 GLY A C 1
ATOM 1648 O O . GLY A 1 206 ? -11.891 1.773 -1.643 1.00 87.94 206 GLY A O 1
ATOM 1649 N N . THR A 1 207 ? -10.507 1.761 -3.429 1.00 91.81 207 THR A N 1
ATOM 1650 C CA . THR A 1 207 ? -11.365 1.088 -4.409 1.00 91.81 207 THR A CA 1
ATOM 1651 C C . THR A 1 207 ? -10.505 0.148 -5.251 1.00 91.81 207 THR A C 1
ATOM 1653 O O . THR A 1 207 ? -9.287 0.333 -5.326 1.00 91.81 207 THR A O 1
ATOM 1656 N N . LYS A 1 208 ? -11.138 -0.845 -5.881 1.00 90.62 208 LYS A N 1
ATOM 1657 C CA . LYS A 1 208 ? -10.501 -1.854 -6.739 1.00 90.62 208 LYS A CA 1
ATOM 1658 C C . LYS A 1 208 ? -11.292 -1.980 -8.049 1.00 90.62 208 LYS A C 1
ATOM 1660 O O . LYS A 1 208 ? -12.079 -2.897 -8.235 1.00 90.62 208 LYS A O 1
ATOM 1665 N N . GLY A 1 209 ? -11.135 -1.008 -8.947 1.00 91.75 209 GLY A N 1
ATOM 1666 C CA . GLY A 1 209 ? -11.838 -0.978 -10.236 1.00 91.75 209 GLY A CA 1
ATOM 1667 C C . GLY A 1 209 ? -11.103 -1.774 -11.313 1.00 91.75 209 GLY A C 1
ATOM 1668 O O . GLY A 1 209 ? -10.180 -1.248 -11.934 1.00 91.75 209 GLY A O 1
ATOM 1669 N N . VAL A 1 210 ? -11.488 -3.030 -11.539 1.00 93.06 210 VAL A N 1
ATOM 1670 C CA . VAL A 1 210 ? -10.866 -3.890 -12.560 1.00 93.06 210 VAL A CA 1
ATOM 1671 C C . VAL A 1 210 ? -11.145 -3.351 -13.962 1.00 93.06 210 VAL A C 1
ATOM 1673 O O . VAL A 1 210 ? -12.289 -3.088 -14.320 1.00 93.06 210 VAL A O 1
ATOM 1676 N N . ASN A 1 211 ? -10.083 -3.201 -14.754 1.00 94.19 211 ASN A N 1
ATOM 1677 C CA . ASN A 1 211 ? -10.110 -2.702 -16.127 1.00 94.19 211 ASN A CA 1
ATOM 1678 C C . ASN A 1 211 ? -10.788 -1.321 -16.282 1.00 94.19 211 ASN A C 1
ATOM 1680 O O . ASN A 1 211 ? -11.259 -0.967 -17.362 1.00 94.19 211 ASN A O 1
ATOM 1684 N N . ASP A 1 212 ? -10.832 -0.522 -15.211 1.00 93.38 212 ASP A N 1
ATOM 1685 C CA . ASP A 1 212 ? -11.342 0.849 -15.253 1.00 93.38 212 ASP A CA 1
ATOM 1686 C C . ASP A 1 212 ? -10.211 1.815 -15.638 1.00 93.38 212 ASP A C 1
ATOM 1688 O O . ASP A 1 212 ? -9.268 2.042 -14.879 1.00 93.38 212 ASP A O 1
ATOM 1692 N N . TRP A 1 213 ? -10.314 2.401 -16.830 1.00 92.19 213 TRP A N 1
ATOM 1693 C CA . TRP A 1 213 ? -9.337 3.351 -17.372 1.00 92.19 213 TRP A CA 1
ATOM 1694 C C . TRP A 1 213 ? -9.670 4.814 -17.058 1.00 92.19 213 TRP A C 1
ATOM 1696 O O . TRP A 1 213 ? -8.935 5.710 -17.476 1.00 92.19 213 TRP A O 1
ATOM 1706 N N . TYR A 1 214 ? -10.769 5.092 -16.347 1.00 91.06 214 TYR A N 1
ATOM 1707 C CA . TYR A 1 214 ? -11.196 6.460 -16.083 1.00 91.06 214 TYR A CA 1
ATOM 1708 C C . TYR A 1 214 ? -10.211 7.176 -15.134 1.00 91.06 214 TYR A C 1
ATOM 1710 O O . TYR A 1 214 ? -10.088 6.794 -13.964 1.00 91.06 214 TYR A O 1
ATOM 1718 N N . PRO A 1 215 ? -9.518 8.239 -15.584 1.00 85.88 215 PRO A N 1
ATOM 1719 C CA . PRO A 1 215 ? -8.360 8.781 -14.868 1.00 85.88 215 PRO A CA 1
ATOM 1720 C C . PRO A 1 215 ? -8.740 9.713 -13.712 1.00 85.88 215 PRO A C 1
ATOM 1722 O O . PRO A 1 215 ? -7.917 9.994 -12.843 1.00 85.88 215 PRO A O 1
ATOM 1725 N N . SER A 1 216 ? -9.977 10.211 -13.695 1.00 88.69 216 SER A N 1
ATOM 1726 C CA . SER A 1 216 ? -10.410 11.242 -12.751 1.00 88.69 216 SER A CA 1
ATOM 1727 C C . SER A 1 216 ? -11.103 10.642 -11.534 1.00 88.69 216 SER A C 1
ATOM 1729 O O . SER A 1 216 ? -11.716 9.575 -11.607 1.00 88.69 216 SER A O 1
ATOM 1731 N N . ALA A 1 217 ? -11.034 11.337 -10.398 1.00 89.62 217 ALA A N 1
ATOM 1732 C CA . ALA A 1 217 ? -11.774 10.950 -9.202 1.00 89.62 217 ALA A CA 1
ATOM 1733 C C . ALA A 1 217 ? -13.292 11.030 -9.444 1.00 89.62 217 ALA A C 1
ATOM 1735 O O . ALA A 1 217 ? -13.781 11.948 -10.103 1.00 89.62 217 ALA A O 1
ATOM 1736 N N . ARG A 1 218 ? -14.037 10.071 -8.892 1.00 91.50 218 ARG A N 1
ATOM 1737 C CA . ARG A 1 218 ? -15.503 10.057 -8.901 1.00 91.50 218 ARG A CA 1
ATOM 1738 C C . ARG A 1 218 ? -16.002 10.662 -7.581 1.00 91.50 218 ARG A C 1
ATOM 1740 O O . ARG A 1 218 ? -15.610 10.136 -6.536 1.00 91.50 218 ARG A O 1
ATOM 1747 N N . PRO A 1 219 ? -16.836 11.722 -7.593 1.00 90.75 219 PRO A N 1
ATOM 1748 C CA . PRO A 1 219 ? -17.293 12.386 -6.368 1.00 90.75 219 PRO A CA 1
ATOM 1749 C C . PRO A 1 219 ? -17.999 11.454 -5.379 1.00 90.75 219 PRO A C 1
ATOM 1751 O O . PRO A 1 219 ? -17.624 11.429 -4.216 1.00 90.75 219 PRO A O 1
ATOM 1754 N N . ALA A 1 220 ? -18.918 10.604 -5.850 1.00 89.94 220 ALA A N 1
ATOM 1755 C CA . ALA A 1 220 ? -19.637 9.654 -4.991 1.00 89.94 220 ALA A CA 1
ATOM 1756 C C . ALA A 1 220 ? -18.705 8.685 -4.233 1.00 89.94 220 ALA A C 1
ATOM 1758 O O . ALA A 1 220 ? -19.002 8.260 -3.124 1.00 89.94 220 ALA A O 1
ATOM 1759 N N . THR A 1 221 ? -17.542 8.364 -4.809 1.00 93.12 221 THR A N 1
ATOM 1760 C CA . THR A 1 221 ? -16.534 7.500 -4.178 1.00 93.12 221 THR A CA 1
ATOM 1761 C C . THR A 1 221 ? -15.769 8.214 -3.054 1.00 93.12 221 THR A C 1
ATOM 1763 O O . THR A 1 221 ? -15.178 7.556 -2.206 1.00 93.12 221 THR A O 1
ATOM 1766 N N . ILE A 1 222 ? -15.746 9.551 -3.028 1.00 91.69 222 ILE A N 1
ATOM 1767 C CA . ILE A 1 222 ? -15.062 10.319 -1.975 1.00 91.69 222 ILE A CA 1
ATOM 1768 C C . ILE A 1 222 ? -15.789 10.133 -0.642 1.00 91.69 222 ILE A C 1
ATOM 1770 O O . ILE A 1 222 ? -15.157 9.751 0.343 1.00 91.69 222 ILE A O 1
ATOM 1774 N N . ASP A 1 223 ? -17.102 10.363 -0.634 1.00 92.00 223 ASP A N 1
ATOM 1775 C CA . ASP A 1 223 ? -17.923 10.271 0.576 1.00 92.00 223 ASP A CA 1
ATOM 1776 C C . ASP A 1 223 ? -17.963 8.839 1.121 1.00 92.00 223 ASP A C 1
ATOM 1778 O O . ASP A 1 223 ? -17.879 8.636 2.333 1.00 92.00 223 ASP A O 1
ATOM 1782 N N . ASP A 1 224 ? -17.993 7.845 0.229 1.00 94.62 224 ASP A N 1
ATOM 1783 C CA . ASP A 1 224 ? -17.883 6.428 0.585 1.00 94.62 224 ASP A CA 1
ATOM 1784 C C . ASP A 1 224 ? -16.549 6.107 1.290 1.00 94.62 224 ASP A C 1
ATOM 1786 O O . ASP A 1 224 ? -16.545 5.571 2.401 1.00 94.62 224 ASP A O 1
ATOM 1790 N N . ILE A 1 225 ? -15.408 6.498 0.702 1.00 95.69 225 ILE A N 1
ATOM 1791 C CA . ILE A 1 225 ? -14.080 6.260 1.297 1.00 95.69 225 ILE A CA 1
ATOM 1792 C C . ILE A 1 225 ? -13.974 6.914 2.679 1.00 95.69 225 ILE A C 1
ATOM 1794 O O . ILE A 1 225 ? -13.462 6.295 3.615 1.00 95.69 225 ILE A O 1
ATOM 1798 N N . ILE A 1 226 ? -14.442 8.156 2.830 1.00 94.44 226 ILE A N 1
ATOM 1799 C CA . ILE A 1 226 ? -14.397 8.866 4.116 1.00 94.44 226 ILE A CA 1
ATOM 1800 C C . ILE A 1 226 ? -15.271 8.147 5.147 1.00 94.44 226 ILE A C 1
ATOM 1802 O O . ILE A 1 226 ? -14.809 7.885 6.256 1.00 94.44 226 ILE A O 1
ATOM 1806 N N . SER A 1 227 ? -16.499 7.781 4.774 1.00 94.31 227 SER A N 1
ATOM 1807 C CA . SER A 1 227 ? -17.441 7.078 5.653 1.00 94.31 227 SER A CA 1
ATOM 1808 C C . SER A 1 227 ? -16.868 5.757 6.167 1.00 94.31 227 SER A C 1
ATOM 1810 O O . SER A 1 227 ? -16.825 5.529 7.377 1.00 94.31 227 SER A O 1
ATOM 1812 N N . ARG A 1 228 ? -16.352 4.908 5.268 1.00 95.56 228 ARG A N 1
ATOM 1813 C CA . ARG A 1 228 ? -15.771 3.608 5.640 1.00 95.56 228 ARG A CA 1
ATOM 1814 C C . ARG A 1 228 ? -14.507 3.749 6.481 1.00 95.56 228 ARG A C 1
ATOM 1816 O O . ARG A 1 228 ? -14.327 3.020 7.454 1.00 95.56 228 ARG A O 1
ATOM 1823 N N . THR A 1 229 ? -13.632 4.696 6.143 1.00 96.38 229 THR A N 1
ATOM 1824 C CA . THR A 1 229 ? -12.393 4.900 6.911 1.00 96.38 229 THR A CA 1
ATOM 1825 C C . THR A 1 229 ? -12.648 5.483 8.298 1.00 96.38 229 THR A C 1
ATOM 1827 O O . THR A 1 229 ? -11.976 5.073 9.240 1.00 96.38 229 THR A O 1
ATOM 1830 N N . LEU A 1 230 ? -13.650 6.355 8.463 1.00 95.06 230 LEU A N 1
ATOM 1831 C CA . LEU A 1 230 ? -14.103 6.808 9.783 1.00 95.06 230 LEU A CA 1
ATOM 1832 C C . LEU A 1 230 ? -14.675 5.660 10.620 1.00 95.06 230 LEU A C 1
ATOM 1834 O O . LEU A 1 230 ? -14.431 5.625 11.822 1.00 95.06 230 LEU A O 1
ATOM 1838 N N . ALA A 1 231 ? -15.398 4.722 10.002 1.00 94.00 231 ALA A N 1
ATOM 1839 C CA . ALA A 1 231 ? -15.970 3.576 10.706 1.00 94.00 231 ALA A CA 1
ATOM 1840 C C . ALA A 1 231 ? -14.894 2.641 11.282 1.00 94.00 231 ALA A C 1
ATOM 1842 O O . ALA A 1 231 ? -15.025 2.180 12.413 1.00 94.00 231 ALA A O 1
ATOM 1843 N N . ILE A 1 232 ? -13.810 2.386 10.538 1.00 95.12 232 ILE A N 1
ATOM 1844 C CA . ILE A 1 232 ? -12.723 1.513 11.017 1.00 95.12 232 ILE A CA 1
ATOM 1845 C C . ILE A 1 232 ? -11.670 2.258 11.840 1.00 95.12 232 ILE A C 1
ATOM 1847 O O . ILE A 1 232 ? -10.925 1.640 12.598 1.00 95.12 232 ILE A O 1
ATOM 1851 N N . ALA A 1 233 ? -11.555 3.575 11.673 1.00 95.00 233 ALA A N 1
ATOM 1852 C CA . ALA A 1 233 ? -10.568 4.391 12.364 1.00 95.00 233 ALA A CA 1
ATOM 1853 C C . ALA A 1 233 ? -11.113 5.772 12.752 1.00 95.00 233 ALA A C 1
ATOM 1855 O O . ALA A 1 233 ? -10.696 6.780 12.175 1.00 95.00 233 ALA A O 1
ATOM 1856 N N . PRO A 1 234 ? -11.988 5.861 13.772 1.00 94.31 234 PRO A N 1
ATOM 1857 C CA . PRO A 1 234 ? -12.495 7.141 14.275 1.00 94.31 234 PRO A CA 1
ATOM 1858 C C . PRO A 1 234 ? -11.385 8.127 14.678 1.00 94.31 234 PRO A C 1
ATOM 1860 O O . PRO A 1 234 ? -11.574 9.343 14.660 1.00 94.31 234 PRO A O 1
ATOM 1863 N N . GLU A 1 235 ? -10.193 7.624 15.007 1.00 93.94 235 GLU A N 1
ATOM 1864 C CA . GLU A 1 235 ? -9.012 8.398 15.387 1.00 93.94 235 GLU A CA 1
ATOM 1865 C C . GLU A 1 235 ? -8.467 9.285 14.254 1.00 93.94 235 GLU A C 1
ATOM 1867 O O . GLU A 1 235 ? -7.683 10.202 14.524 1.00 93.94 235 GLU A O 1
ATOM 1872 N N . ILE A 1 236 ? -8.886 9.069 12.998 1.00 94.19 236 ILE A N 1
ATOM 1873 C CA . ILE A 1 236 ? -8.560 9.984 11.893 1.00 94.19 236 ILE A CA 1
ATOM 1874 C C . ILE A 1 236 ? -9.229 11.351 12.065 1.00 94.19 236 ILE A C 1
ATOM 1876 O O . ILE A 1 236 ? -8.710 12.349 11.562 1.00 94.19 236 ILE A O 1
ATOM 1880 N N . ALA A 1 237 ? -10.335 11.423 12.813 1.00 93.75 237 ALA A N 1
ATOM 1881 C CA . ALA A 1 237 ? -10.947 12.686 13.190 1.00 93.75 237 ALA A CA 1
ATOM 1882 C C . ALA A 1 237 ? -10.040 13.466 14.166 1.00 93.75 237 ALA A C 1
ATOM 1884 O O . ALA A 1 237 ? -9.290 12.868 14.951 1.00 93.75 237 ALA A O 1
ATOM 1885 N N . PRO A 1 238 ? -10.095 14.807 14.174 1.00 88.88 238 PRO A N 1
ATOM 1886 C CA . PRO A 1 238 ? -9.343 15.608 15.134 1.00 88.88 238 PRO A CA 1
ATOM 1887 C C . PRO A 1 238 ? -9.653 15.227 16.592 1.00 88.88 238 PRO A C 1
ATOM 1889 O O . PRO A 1 238 ? -10.813 14.945 16.895 1.00 88.88 238 PRO A O 1
ATOM 1892 N N . PRO A 1 239 ? -8.662 15.237 17.510 1.00 85.88 239 PRO A N 1
ATOM 1893 C CA . PRO A 1 239 ? -8.874 14.868 18.915 1.00 85.88 239 PRO A CA 1
ATOM 1894 C C . PRO A 1 239 ? -10.036 15.621 19.579 1.00 85.88 239 PRO A C 1
ATOM 1896 O O . PRO A 1 239 ? -10.910 15.005 20.179 1.00 85.88 239 PRO A O 1
ATOM 1899 N N . PHE A 1 240 ? -10.127 16.935 19.350 1.00 82.25 240 PHE A N 1
ATOM 1900 C CA . PHE A 1 240 ? -11.186 17.781 19.914 1.00 82.25 240 PHE A CA 1
ATOM 1901 C C . PHE A 1 240 ? -12.600 17.420 19.428 1.00 82.25 240 PHE A C 1
ATOM 1903 O O . PHE A 1 240 ? -13.578 17.752 20.085 1.00 82.25 240 PHE A O 1
ATOM 1910 N N . SER A 1 241 ? -12.736 16.761 18.271 1.00 80.25 241 SER A N 1
ATOM 1911 C CA . SER A 1 241 ? -14.037 16.303 17.759 1.00 80.25 241 SER A CA 1
ATOM 1912 C C . SER A 1 241 ? -14.455 14.950 18.341 1.00 80.25 241 SER A C 1
ATOM 1914 O O . SER A 1 241 ? -15.619 14.583 18.234 1.00 80.25 241 SER A O 1
ATOM 1916 N N . ARG A 1 242 ? -13.522 14.207 18.952 1.00 75.50 242 ARG A N 1
ATOM 1917 C CA . ARG A 1 242 ? -13.772 12.894 19.566 1.00 75.50 242 ARG A CA 1
ATOM 1918 C C . ARG A 1 242 ? -14.214 13.007 21.024 1.00 75.50 242 ARG A C 1
ATOM 1920 O O . ARG A 1 242 ? -15.013 12.203 21.483 1.00 75.50 242 ARG A O 1
ATOM 1927 N N . GLU A 1 243 ? -13.743 14.033 21.728 1.00 57.09 243 GLU A N 1
ATOM 1928 C CA . GLU A 1 243 ? -14.078 14.297 23.138 1.00 57.09 243 GLU A CA 1
ATOM 1929 C C . GLU A 1 243 ? -15.444 15.000 23.320 1.00 57.09 243 GLU A C 1
ATOM 1931 O O . GLU A 1 243 ? -15.904 15.212 24.439 1.00 57.09 243 GLU A O 1
ATOM 1936 N N . GLY A 1 244 ? -16.133 15.321 22.218 1.00 46.66 244 GLY A N 1
ATOM 1937 C CA . GLY A 1 244 ? -17.366 16.114 22.172 1.00 46.66 244 GLY A CA 1
ATOM 1938 C C . GLY A 1 244 ? -18.673 15.325 22.076 1.00 46.66 244 GLY A C 1
ATOM 1939 O O . GLY A 1 244 ? -19.631 15.821 21.490 1.00 46.66 244 GLY A O 1
ATOM 1940 N N . GLY A 1 245 ? -18.761 14.128 22.660 1.00 44.31 245 GLY A N 1
ATOM 1941 C CA . GLY A 1 245 ? -20.030 13.410 22.857 1.00 44.31 245 GLY A CA 1
ATOM 1942 C C . GLY A 1 245 ? -20.989 14.087 23.855 1.00 44.31 245 GLY A C 1
ATOM 1943 O O . GLY A 1 245 ? -21.584 13.403 24.684 1.00 44.31 245 GLY A O 1
ATOM 1944 N N . ARG A 1 246 ? -21.127 15.421 23.830 1.00 42.75 246 ARG A N 1
ATOM 1945 C CA . ARG A 1 246 ? -22.118 16.185 24.603 1.00 42.75 246 ARG A CA 1
ATOM 1946 C C . ARG A 1 246 ? -22.709 17.313 23.756 1.00 42.75 246 ARG A C 1
ATOM 1948 O O . ARG A 1 246 ? -22.029 18.284 23.454 1.00 42.75 246 ARG A O 1
ATOM 1955 N N . HIS A 1 247 ? -23.989 17.128 23.429 1.00 42.25 247 HIS A N 1
ATOM 1956 C CA . HIS A 1 247 ? -25.002 18.120 23.060 1.00 42.25 247 HIS A CA 1
ATOM 1957 C C . HIS A 1 247 ? -24.557 19.294 22.178 1.00 42.25 247 HIS A C 1
ATOM 1959 O O . HIS A 1 247 ? -24.170 20.352 22.668 1.00 42.25 247 HIS A O 1
ATOM 1965 N N . LEU A 1 248 ? -24.783 19.153 20.873 1.00 32.28 248 LEU A N 1
ATOM 1966 C CA . LEU A 1 248 ? -25.221 20.297 20.079 1.00 32.28 248 LEU A CA 1
ATOM 1967 C C . LEU A 1 248 ? -26.721 20.477 20.368 1.00 32.28 248 LEU A C 1
ATOM 1969 O O . LEU A 1 248 ? -27.524 19.638 19.958 1.00 32.28 248 LEU A O 1
ATOM 1973 N N . GLN A 1 249 ? -27.050 21.489 21.178 1.00 32.12 249 GLN A N 1
ATOM 1974 C CA . GLN A 1 249 ? -28.376 22.116 21.187 1.00 32.12 249 GLN A CA 1
ATOM 1975 C C . GLN A 1 249 ? -28.542 22.969 19.929 1.00 32.12 249 GLN A C 1
ATOM 1977 O O . GLN A 1 249 ? -27.516 23.522 19.466 1.00 32.12 249 GLN A O 1
#

Nearest PDB structures (foldseek):
  7ct4-assembly1_A  TM=8.698E-01  e=1.714E-12  Rasamsonia emersonii
  6kbp-assembly2_C  TM=8.383E-01  e=7.501E-09  Homo sapiens
  6kbp-assembly1_B  TM=8.274E-01  e=5.883E-09  Homo sapiens
  6kbp-assembly2_D  TM=8.394E-01  e=8.470E-09  Homo sapiens
  8hy5-assembly1_A  TM=8.297E-01  e=4.642E-08  Homo sapiens

Organism: NCBI:txid456999

InterPro domains:
  IPR006076 FAD dependent oxidoreductase [PF01266] (141-237)
  IPR023209 D-amino-acid oxidase [PTHR11530] (44-236)

Secondary structure (DSSP, 8-state):
------------S-STT-TTS-HHHHTT--GGG---B-----TT-HHHHHHHHHHHHHHHHHTSTT-TTGGGEEEEEEEEEESS-GGGGTTTTTSTT-EEPPGGGSPTT-SEEEEEEEEEE-TTHHHHHTS-SSPPPSSPPS------GGGGGGSTTT--TT---EE---EEEE-TT---EEEEE-TTS-EEEEEE-TTSEEEEE---EET----SPPHHHHHHHHHHHHHH-GGGS-HHHHS--S---

Mean predicted aligned error: 9.19 Å

Radius of gyration: 20.15 Å; Cα contacts (8 Å, |Δi|>4): 366; chains: 1; bounding box: 55×41×54 Å

Solvent-accessible surface area (backbone atoms only — n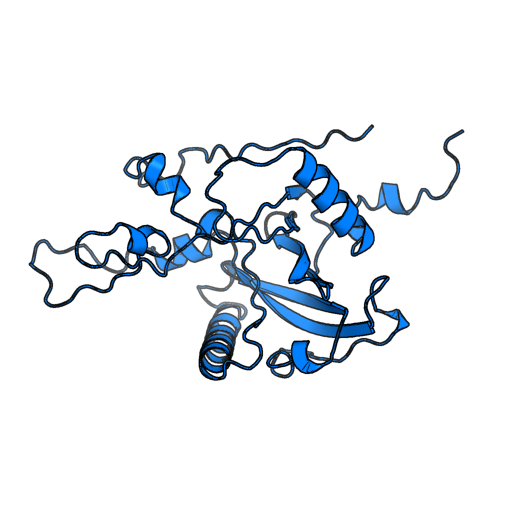ot comparable to full-atom values): 15230 Å² total; per-residue (Å²): 137,84,82,80,73,83,73,75,86,74,80,76,89,76,60,96,75,59,87,81,62,52,77,72,56,58,78,56,54,62,72,89,77,55,74,49,63,68,72,68,82,42,60,89,41,64,68,54,44,52,52,47,54,52,50,47,53,55,52,52,61,39,42,35,90,91,36,95,50,20,83,24,42,41,81,35,46,35,34,44,31,29,27,76,70,76,68,77,51,48,78,48,76,80,33,52,78,46,42,78,51,56,80,91,73,49,47,90,82,39,80,48,37,38,33,28,42,37,47,27,54,34,89,54,36,61,62,61,69,65,50,80,85,72,78,91,72,94,66,86,72,98,72,84,85,87,83,51,67,69,46,33,34,74,33,89,99,64,45,37,80,87,54,71,50,67,34,67,56,70,47,76,45,84,34,65,85,46,74,48,33,40,35,37,40,43,77,83,76,48,44,36,30,40,42,53,46,93,90,23,37,26,39,31,20,48,48,79,35,73,67,42,82,74,89,68,89,57,72,75,58,52,60,50,33,53,54,53,32,41,70,71,38,60,72,65,49,59,70,77,71,68,77,54,91,64,81,88,127

Foldseek 3Di:
DDDADPDPPPPDDPPPPCPPQDPVNVLQDPVVVDLAWQDDPCQPPPVSLVVSVVVQVVVVVCCDPPRPNVVQKDWFKEKEFEQDDPSRCPSVVPAAPKDKDDPVLHFPRGPTMIMGITMGGAPCNVVVVPVPPDDDDPDDDPDDDDPSQLCLCPDPPRNDVVRADFDWDKGKDQALVDGHKYWYQYPVRDIWIWRDHPVRIIITYTHTHTRDSDSDDDPVVHVVSVVVNCRRCVSSDDPVVVVPPDDDD

pLDDT: mean 81.48, std 21.55, range [20.19, 97.31]

Sequence (249 aa):
MFTWRQKEYRFYQSLGGMSAISPQMRNLMSMPYKGAHHVSLAGGDMRQQGMDRETFKVMWEMSEPNNPAERCFMRIPQQEHFCGTKEAYQGLDVMPEFREMRQEELTQGADSGAAFNTIRLTPVYLPYLIHPRERFTSTKPDAIVVCAGIGARNLGGVEDKDVYPVRGQVVLIRAPWVKFGRTKSESDDTWTYVIPRRSGDVILGGTKGVNDWYPSARPATIDDIISRTLAIAPEIAPPFSREGGRHLQ